Protein 8AHU (pdb70)

InterPro domains:
  IPR001544 Aminotransferase class IV [PF01063] (31-249)
  IPR036038 Aminotransferase-like, PLP-dependent enzymes [SSF56752] (5-275)
  IPR043131 Branched-chain-amino-acid aminotransferase-like, N-terminal [G3DSA:3.30.470.10] (2-115)
  IPR043132 Branched-chain-amino-acid aminotransferase-like, C-terminal [G3DSA:3.20.10.10] (121-278)
  IPR050571 Class-IV Pyridoxal-Phosphate-Dependent Aminotransferase [PTHR42743] (12-274)

Secondary structure (DSSP, 8-state):
-PPP-EEEETTEEEEGGG----TTBHHHHH--EEEEEEEEETTEETTHHHHHHHHHHHHHHTT---SS-HHHHHHHHHHHHHHTT-SSEEEEEEEE--B-TTSSS--SPPEEEEEEEPPTTTT---SBPEEEEEEE---SSTTS-BS--HHHHHTHHHHHHTT-SEEEEEETTTEE-B-SSSEEEEE-TT--EEE--SSS---HHHHHHHHHHHHTT--EEES--BGGGGGG-SEEEEEETTTEEEEEEEETTEE-TTSBPPHHHHHHHHHHHHHHHHHHHT-

Foldseek 3Di:
DFAQQWKAKPRRTDGPVPDDDDCLFLCNLPLAKFKFKFKFAQLGTFPLVVRLVLRCVLCVVSVADDPDDPVVVVVSLSVSCVVRVHRTKMKMWMWTLGNDPVSPHRDHTMIIIDIGGQPPQFLVQAQFAFAEEEDADADDPAQRRGSDLVVQVVCCVVCVVVPGRFYWYAHVVWWTEQTSAWFKWFQFPVREIEGAQDRHHPAPLVVQLVVLCVVVPHHYYHHTDTPCCLVGTQWMWTDHNRNSTGTHQYYPNSGRDVSTHDDSSVVSSVSSVVSRVVRVVVD

Structure (mmCIF, N/CA/C/O backbone):
data_8AHU
#
_entry.id   8AHU
#
_cell.length_a   86.902
_cell.length_b   71.940
_cell.length_c   53.089
_cell.angle_alpha   90.000
_cell.angle_beta   101.470
_cell.angle_gamma   90.000
#
_symmetry.space_group_name_H-M   'C 1 2 1'
#
loop_
_entity.id
_entity.type
_entity.pdbx_description
1 polymer 'Aminotransferase class IV'
2 non-polymer GLYCEROL
3 non-polymer '[5-hydroxy-6-methyl-4-({[(4E)-3-oxo-1,2-oxazolidin-4-ylidene]amino}methyl)pyridin-3-yl]methyl dihydrogen phosphate'
4 water water
#
loop_
_atom_site.group_PDB
_atom_site.id
_atom_site.type_symbol
_atom_site.label_atom_id
_atom_site.label_alt_id
_atom_site.label_comp_id
_atom_site.label_asym_id
_atom_site.label_entity_id
_atom_site.label_seq_id
_atom_site.pdbx_PDB_ins_code
_atom_site.Cartn_x
_atom_site.Cartn_y
_atom_site.Cartn_z
_atom_site.occupancy
_atom_site.B_iso_or_equiv
_atom_site.auth_seq_id
_atom_site.auth_comp_id
_atom_site.auth_asym_id
_atom_site.auth_atom_id
_atom_site.pdbx_PDB_model_num
ATOM 1 N N . GLY A 1 1 ? 12.615 -21.850 12.986 1.00 48.54 -1 GLY A N 1
ATOM 2 C CA . GLY A 1 1 ? 13.795 -21.171 13.564 1.00 42.56 -1 GLY A CA 1
ATOM 3 C C . GLY A 1 1 ? 14.732 -22.192 14.203 1.00 38.60 -1 GLY A C 1
ATOM 4 O O . GLY A 1 1 ? 14.532 -22.535 15.369 1.00 43.06 -1 GLY A O 1
ATOM 5 N N . HIS A 1 2 ? 15.747 -22.634 13.462 1.00 32.99 0 HIS A N 1
ATOM 6 C CA . HIS A 1 2 ? 16.722 -23.623 13.934 1.00 32.07 0 HIS A CA 1
ATOM 7 C C . HIS A 1 2 ? 17.608 -22.972 14.997 1.00 31.31 0 HIS A C 1
ATOM 8 O O . HIS A 1 2 ? 17.990 -21.793 14.819 1.00 29.44 0 HIS A O 1
ATOM 15 N N . MET A 1 3 ? 17.932 -23.732 16.028 1.00 26.06 1 MET A N 1
ATOM 16 C CA . MET A 1 3 ? 18.778 -23.222 17.112 1.00 25.57 1 MET A CA 1
ATOM 17 C C . MET A 1 3 ? 20.181 -23.045 16.527 1.00 22.26 1 MET A C 1
ATOM 18 O O . MET A 1 3 ? 20.702 -23.942 15.815 1.00 23.66 1 MET A O 1
ATOM 23 N N . ILE A 1 4 ? 20.816 -21.943 16.891 1.00 20.15 2 ILE A N 1
ATOM 24 C CA . ILE A 1 4 ? 22.218 -21.738 16.474 1.00 20.67 2 ILE A CA 1
ATOM 25 C C . ILE A 1 4 ? 23.131 -22.782 17.144 1.00 20.54 2 ILE A C 1
ATOM 26 O O . ILE A 1 4 ? 23.164 -22.850 18.373 1.00 23.63 2 ILE A O 1
ATOM 31 N N . LYS A 1 5 ? 23.856 -23.528 16.353 1.00 20.42 3 LYS A N 1
ATOM 32 C CA . LYS A 1 5 ? 24.684 -24.659 16.801 1.00 21.71 3 LYS A CA 1
ATOM 33 C C . LYS A 1 5 ? 26.143 -24.318 16.682 1.00 18.71 3 LYS A C 1
ATOM 34 O O . LYS A 1 5 ? 26.911 -24.870 17.483 1.00 17.70 3 LYS A O 1
ATOM 40 N N . TYR A 1 6 ? 26.507 -23.428 15.757 1.00 16.88 4 TYR A N 1
ATOM 41 C CA . TYR A 1 6 ? 27.921 -23.252 15.421 1.00 16.59 4 TYR A CA 1
ATOM 42 C C . TYR A 1 6 ? 28.268 -21.767 15.402 1.00 14.99 4 TYR A C 1
ATOM 43 O O . TYR A 1 6 ? 27.498 -20.925 14.897 1.00 15.08 4 TYR A O 1
ATOM 52 N N . TYR A 1 7 ? 29.493 -21.471 15.828 1.00 15.70 5 TYR A N 1
ATOM 53 C CA . TYR A 1 7 ? 30.251 -20.236 15.509 1.00 15.07 5 TYR A CA 1
ATOM 54 C C . TYR A 1 7 ? 31.430 -20.567 14.618 1.00 16.61 5 TYR A C 1
ATOM 55 O O . TYR A 1 7 ? 31.714 -21.725 14.343 1.00 17.10 5 TYR A O 1
ATOM 64 N N . ASN A 1 8 ? 32.179 -19.554 14.187 1.00 16.94 6 ASN A N 1
ATOM 65 C CA . ASN A 1 8 ? 33.436 -19.798 13.455 1.00 17.24 6 ASN A CA 1
ATOM 66 C C . ASN A 1 8 ? 34.542 -19.075 14.198 1.00 16.78 6 ASN A C 1
ATOM 67 O O . ASN A 1 8 ? 34.414 -17.871 14.415 1.00 19.24 6 ASN A O 1
ATOM 72 N N . ILE A 1 9 ? 35.592 -19.757 14.578 1.00 16.58 7 ILE A N 1
ATOM 73 C CA . ILE A 1 9 ? 36.779 -19.133 15.201 1.00 17.80 7 ILE A CA 1
ATOM 74 C C . ILE A 1 9 ? 37.950 -19.412 14.286 1.00 17.75 7 ILE A C 1
ATOM 75 O O . ILE A 1 9 ? 38.254 -20.611 14.070 1.00 18.30 7 ILE A O 1
ATOM 80 N N . ASN A 1 10 ? 38.581 -18.361 13.788 1.00 17.16 8 ASN A N 1
ATOM 81 C CA . ASN A 1 10 ? 39.802 -18.435 12.949 1.00 18.54 8 ASN A CA 1
ATOM 82 C C . ASN A 1 10 ? 39.605 -19.390 11.771 1.00 19.66 8 ASN A C 1
ATOM 83 O O . ASN A 1 10 ? 40.538 -20.159 11.466 1.00 22.87 8 ASN A O 1
ATOM 88 N N . GLY A 1 11 ? 38.411 -19.389 11.208 1.00 20.68 9 GLY A N 1
ATOM 89 C CA . GLY A 1 11 ? 38.097 -20.120 9.962 1.00 23.31 9 GLY A CA 1
ATOM 90 C C . GLY A 1 11 ? 37.616 -21.537 10.217 1.00 23.78 9 GLY A C 1
ATOM 91 O O . GLY A 1 11 ? 37.279 -22.201 9.241 1.00 26.78 9 GLY A O 1
ATOM 92 N N . GLN A 1 12 ? 37.492 -21.967 11.454 1.00 22.17 10 GLN A N 1
ATOM 93 C CA . GLN A 1 12 ? 37.026 -23.304 11.870 1.00 23.55 10 GLN A CA 1
ATOM 94 C C . GLN A 1 12 ? 35.606 -23.159 12.379 1.00 23.15 10 GLN A C 1
ATOM 95 O O . GLN A 1 12 ? 35.356 -22.363 13.312 1.00 20.54 10 GLN A O 1
ATOM 98 N N . GLN A 1 13 ? 34.697 -23.985 11.876 1.00 23.32 11 GLN A N 1
ATOM 99 C CA . GLN A 1 13 ? 33.364 -24.083 12.506 1.00 23.33 11 GLN A CA 1
ATOM 100 C C . GLN A 1 13 ? 33.527 -24.785 13.863 1.00 23.88 11 GLN A C 1
ATOM 101 O O . GLN A 1 13 ? 34.173 -25.854 13.913 1.00 25.00 11 GLN A O 1
ATOM 107 N N . VAL A 1 14 ? 32.912 -24.270 14.935 1.00 20.49 12 VAL A N 1
ATOM 108 C CA . VAL A 1 14 ? 33.030 -24.846 16.287 1.00 21.42 12 VAL A CA 1
ATOM 109 C C . VAL A 1 14 ? 31.634 -24.853 16.878 1.00 19.97 12 VAL A C 1
ATOM 110 O O . VAL A 1 14 ? 30.924 -23.849 16.784 1.00 20.02 12 VAL A O 1
ATOM 114 N N . PRO A 1 15 ? 31.215 -25.893 17.615 1.00 19.32 13 PRO A N 1
ATOM 115 C CA . PRO A 1 15 ? 29.973 -25.816 18.368 1.00 19.06 13 PRO A CA 1
ATOM 116 C C . PRO A 1 15 ? 30.035 -24.593 19.299 1.00 18.63 13 PRO A C 1
ATOM 117 O O . PRO A 1 15 ? 31.081 -24.340 19.903 1.00 17.97 13 PRO A O 1
ATOM 121 N N . VAL A 1 16 ? 28.889 -23.995 19.559 1.00 17.77 14 VAL A N 1
ATOM 122 C CA A VAL A 1 16 ? 28.693 -22.798 20.440 0.50 19.19 14 VAL A CA 1
ATOM 123 C CA B VAL A 1 16 ? 28.790 -22.775 20.404 0.50 17.86 14 VAL A CA 1
ATOM 124 C C . VAL A 1 16 ? 29.309 -23.075 21.817 1.00 19.44 14 VAL A C 1
ATOM 125 O O . VAL A 1 16 ? 30.068 -22.200 22.301 1.00 19.60 14 VAL A O 1
ATOM 132 N N . GLU A 1 17 ? 29.048 -24.257 22.353 1.00 21.59 15 GLU A N 1
ATOM 133 C CA . GLU A 1 17 ? 29.506 -24.629 23.734 1.00 24.55 15 GLU A CA 1
ATOM 134 C C . GLU A 1 17 ? 31.038 -24.769 23.777 1.00 23.81 15 GLU A C 1
ATOM 135 O O . GLU A 1 17 ? 31.596 -24.705 24.865 1.00 26.68 15 GLU A O 1
ATOM 141 N N . ASN A 1 18 ? 31.738 -24.889 22.665 1.00 20.77 16 ASN A N 1
ATOM 142 C CA . ASN A 1 18 ? 33.213 -25.021 22.627 1.00 21.91 16 ASN A CA 1
ATOM 143 C C . ASN A 1 18 ? 33.901 -23.748 22.092 1.00 19.82 16 ASN A C 1
ATOM 144 O O . ASN A 1 18 ? 35.154 -23.785 21.859 1.00 19.74 16 ASN A O 1
ATOM 149 N N . ALA A 1 19 ? 33.159 -22.660 21.898 1.00 16.77 17 ALA A N 1
ATOM 150 C CA . ALA A 1 19 ? 33.699 -21.414 21.275 1.00 16.56 17 ALA A CA 1
ATOM 151 C C . ALA A 1 19 ? 34.368 -20.560 22.358 1.00 16.16 17 ALA A C 1
ATOM 152 O O . ALA A 1 19 ? 33.660 -19.888 23.078 1.00 16.45 17 ALA A O 1
ATOM 154 N N . THR A 1 20 ? 35.667 -20.714 22.509 1.00 15.75 18 THR A N 1
ATOM 155 C CA . THR A 1 20 ? 36.420 -20.059 23.589 1.00 15.24 18 THR A CA 1
ATOM 156 C C . THR A 1 20 ? 37.655 -19.357 23.047 1.00 15.21 18 THR A C 1
ATOM 157 O O . THR A 1 20 ? 38.116 -19.714 21.936 1.00 15.87 18 THR A O 1
ATOM 161 N N . LEU A 1 21 ? 38.242 -18.462 23.842 1.00 14.67 19 LEU A N 1
ATOM 162 C CA . LEU A 1 21 ? 39.588 -17.919 23.593 1.00 14.66 19 LEU A CA 1
ATOM 163 C C . LEU A 1 21 ? 40.419 -18.191 24.851 1.00 13.85 19 LEU A C 1
ATOM 164 O O . LEU A 1 21 ? 39.936 -18.051 25.994 1.00 14.90 19 LEU A O 1
ATOM 169 N N . HIS A 1 22 ? 41.691 -18.441 24.641 1.00 14.63 20 HIS A N 1
ATOM 170 C CA . HIS A 1 22 ? 42.673 -18.509 25.743 1.00 14.39 20 HIS A CA 1
ATOM 171 C C . HIS A 1 22 ? 42.771 -17.128 26.377 1.00 14.48 20 HIS A C 1
ATOM 172 O O . HIS A 1 22 ? 42.622 -16.077 25.700 1.00 14.01 20 HIS A O 1
ATOM 179 N N . VAL A 1 23 ? 43.010 -17.116 27.696 1.00 14.06 21 VAL A N 1
ATOM 180 C CA . VAL A 1 23 ? 42.951 -15.878 28.490 1.00 15.44 21 VAL A CA 1
ATOM 181 C C . VAL A 1 23 ? 44.100 -14.912 28.168 1.00 15.15 21 VAL A C 1
ATOM 182 O O . VAL A 1 23 ? 43.930 -13.740 28.633 1.00 17.76 21 VAL A O 1
ATOM 186 N N . SER A 1 24 ? 45.098 -15.273 27.365 1.00 14.67 22 SER A N 1
ATOM 187 C CA . SER A 1 24 ? 46.161 -14.380 26.862 1.00 14.52 22 SER A CA 1
ATOM 188 C C . SER A 1 24 ? 45.676 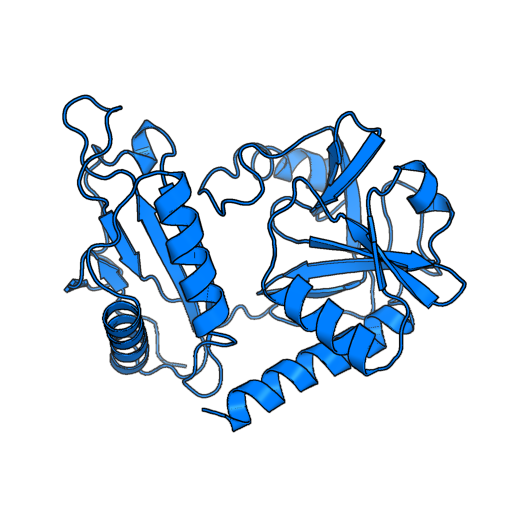-13.470 25.735 1.00 14.58 22 SER A C 1
ATOM 189 O O . SER A 1 24 ? 46.395 -12.585 25.333 1.00 14.43 22 SER A O 1
ATOM 192 N N . ASP A 1 25 ? 44.431 -13.625 25.243 1.00 13.35 23 ASP A N 1
ATOM 193 C CA . ASP A 1 25 ? 43.959 -12.759 24.159 1.00 13.12 23 ASP A CA 1
ATOM 194 C C . ASP A 1 25 ? 43.909 -11.310 24.606 1.00 13.28 23 ASP A C 1
ATOM 195 O O . ASP A 1 25 ? 43.450 -11.012 25.740 1.00 12.61 23 ASP A O 1
ATOM 200 N N . LEU A 1 26 ? 44.326 -10.401 23.732 1.00 12.74 24 LEU A N 1
ATOM 201 C CA . LEU A 1 26 ? 44.397 -8.983 24.086 1.00 13.79 24 LEU A CA 1
ATOM 202 C C . LEU A 1 26 ? 43.026 -8.299 24.256 1.00 13.36 24 LEU A C 1
ATOM 203 O O . LEU A 1 26 ? 42.996 -7.191 24.754 1.00 13.29 24 LEU A O 1
ATOM 208 N N . SER A 1 27 ? 41.940 -8.858 23.747 1.00 13.28 25 SER A N 1
ATOM 209 C CA . SER A 1 27 ? 40.602 -8.349 24.051 1.00 14.41 25 SER A CA 1
ATOM 210 C C . SER A 1 27 ? 40.326 -8.480 25.561 1.00 14.70 25 SER A C 1
ATOM 211 O O . SER A 1 27 ? 39.893 -7.517 26.196 1.00 16.97 25 SER A O 1
ATOM 214 N N . ILE A 1 28 ? 40.703 -9.618 26.123 1.00 13.86 26 ILE A N 1
ATOM 215 C CA . ILE A 1 28 ? 40.457 -9.867 27.562 1.00 14.28 26 ILE A CA 1
ATOM 216 C C . ILE A 1 28 ? 41.369 -8.997 28.415 1.00 14.23 26 ILE A C 1
ATOM 217 O O . ILE A 1 28 ? 40.938 -8.488 29.457 1.00 15.47 26 ILE A O 1
ATOM 222 N N . LEU A 1 29 ? 42.628 -8.945 28.073 1.00 13.90 27 LEU A N 1
ATOM 223 C CA . LEU A 1 29 ? 43.633 -8.285 28.929 1.00 14.49 27 LEU A CA 1
ATOM 224 C C . LEU A 1 29 ? 43.661 -6.778 28.726 1.00 14.36 27 LEU A C 1
ATOM 225 O O . LEU A 1 29 ? 44.086 -6.074 29.678 1.00 14.57 27 LEU A O 1
ATOM 230 N N . ARG A 1 30 ? 43.392 -6.299 27.510 1.00 13.84 28 ARG A N 1
ATOM 231 C CA . ARG A 1 30 ? 43.678 -4.888 27.135 1.00 13.64 28 ARG A CA 1
ATOM 232 C C . ARG A 1 30 ? 42.553 -4.225 26.383 1.00 13.90 28 ARG A C 1
ATOM 233 O O . ARG A 1 30 ? 42.751 -3.105 25.864 1.00 14.76 28 ARG A O 1
ATOM 241 N N . GLY A 1 31 ? 41.421 -4.927 26.190 1.00 13.41 29 GLY A N 1
ATOM 242 C CA . GLY A 1 31 ? 40.318 -4.334 25.442 1.00 13.79 29 GLY A CA 1
ATOM 243 C C . GLY A 1 31 ? 40.708 -3.985 24.009 1.00 13.71 29 GLY A C 1
ATOM 244 O O . GLY A 1 31 ? 40.124 -3.001 23.507 1.00 13.89 29 GLY A O 1
ATOM 245 N N . TYR A 1 32 ? 41.597 -4.701 23.346 1.00 13.88 30 TYR A N 1
ATOM 246 C CA . TYR A 1 32 ? 42.103 -4.341 22.012 1.00 13.24 30 TYR A CA 1
ATOM 247 C C . TYR A 1 32 ? 41.411 -5.210 20.959 1.00 13.38 30 TYR A C 1
ATOM 248 O O . TYR A 1 32 ? 41.596 -6.443 20.922 1.00 15.35 30 TYR A O 1
ATOM 257 N N . GLY A 1 33 ? 40.613 -4.540 20.153 1.00 14.60 31 GLY A N 1
ATOM 258 C CA . GLY A 1 33 ? 39.884 -5.208 19.099 1.00 13.97 31 GLY A CA 1
ATOM 259 C C . GLY A 1 33 ? 38.861 -4.324 18.480 1.00 13.78 31 GLY A C 1
ATOM 260 O O . GLY A 1 33 ? 38.511 -3.263 18.970 1.00 14.02 31 GLY A O 1
ATOM 261 N N . ILE A 1 34 ? 38.363 -4.816 17.353 1.00 14.23 32 ILE A N 1
ATOM 262 C CA . ILE A 1 34 ? 37.217 -4.169 16.663 1.00 15.24 32 ILE A CA 1
ATOM 263 C C . ILE A 1 34 ? 36.153 -5.239 16.453 1.00 14.73 32 ILE A C 1
ATOM 264 O O . ILE A 1 34 ? 36.394 -6.426 16.606 1.00 14.52 32 ILE A O 1
ATOM 269 N N . PHE A 1 35 ? 34.978 -4.777 16.050 1.00 14.27 33 PHE A N 1
ATOM 270 C CA . PHE A 1 35 ? 33.900 -5.717 15.730 1.00 14.27 33 PHE A CA 1
ATOM 271 C C . PHE A 1 35 ? 33.012 -5.092 14.675 1.00 13.55 33 PHE A C 1
ATOM 272 O O . PHE A 1 35 ? 33.092 -3.910 14.402 1.00 13.63 33 PHE A O 1
ATOM 280 N N . ASP A 1 36 ? 32.081 -5.920 14.196 1.00 13.55 34 ASP A N 1
ATOM 281 C CA . ASP A 1 36 ? 30.921 -5.426 13.436 1.00 14.39 34 ASP A CA 1
ATOM 282 C C . ASP A 1 36 ? 29.731 -6.308 13.739 1.00 15.33 34 ASP A C 1
ATOM 283 O O . ASP A 1 36 ? 29.891 -7.364 14.289 1.00 15.18 34 ASP A O 1
ATOM 288 N N . TYR A 1 37 ? 28.533 -5.821 13.462 1.00 14.17 35 TYR A N 1
ATOM 289 C CA . TYR A 1 37 ? 27.315 -6.583 13.731 1.00 15.06 35 TYR A CA 1
ATOM 290 C C . TYR A 1 37 ? 26.324 -6.185 12.636 1.00 14.78 35 TYR A C 1
ATOM 291 O O . TYR A 1 37 ? 26.115 -4.943 12.360 1.00 14.61 35 TYR A O 1
ATOM 300 N N . PHE A 1 38 ? 25.640 -7.171 12.084 1.00 13.39 36 PHE A N 1
ATOM 301 C CA . PHE A 1 38 ? 24.619 -6.891 11.022 1.00 13.85 36 PHE A CA 1
ATOM 302 C C . PHE A 1 38 ? 23.606 -8.006 11.084 1.00 14.53 36 PHE A C 1
ATOM 303 O O . PHE A 1 38 ? 23.810 -9.084 11.697 1.00 14.76 36 PHE A O 1
ATOM 311 N N . LEU A 1 39 ? 22.417 -7.705 10.557 1.00 15.30 37 LEU A N 1
ATOM 312 C CA . LEU A 1 39 ? 21.335 -8.695 10.437 1.00 16.08 37 LEU A CA 1
ATOM 313 C C . LEU A 1 39 ? 21.378 -9.431 9.102 1.00 16.80 37 LEU A C 1
ATOM 314 O O . LEU A 1 39 ? 22.002 -8.977 8.122 1.00 18.09 37 LEU A O 1
ATOM 319 N N . ALA A 1 40 ? 20.760 -10.599 9.091 1.00 17.04 38 ALA A N 1
ATOM 320 C CA . ALA A 1 40 ? 20.440 -11.348 7.850 1.00 17.45 38 ALA A CA 1
ATOM 321 C C . ALA A 1 40 ? 18.933 -11.583 7.805 1.00 18.11 38 ALA A C 1
ATOM 322 O O . ALA A 1 40 ? 18.359 -11.888 8.822 1.00 17.65 38 ALA A O 1
ATOM 324 N N . ARG A 1 41 ? 18.335 -11.300 6.654 1.00 18.48 39 ARG A N 1
ATOM 325 C CA . ARG A 1 41 ? 16.914 -11.608 6.376 1.00 20.72 39 ARG A CA 1
ATOM 326 C C . ARG A 1 41 ? 16.855 -12.347 5.058 1.00 20.31 39 ARG A C 1
ATOM 327 O O . ARG A 1 41 ? 17.668 -12.092 4.178 1.00 18.70 39 ARG A O 1
ATOM 335 N N . GLU A 1 42 ? 15.921 -13.319 4.968 1.00 23.56 40 GLU A N 1
ATOM 336 C CA . GLU A 1 42 ? 15.737 -14.130 3.726 1.00 24.47 40 GLU A CA 1
ATOM 337 C C . GLU A 1 42 ? 17.056 -14.811 3.311 1.00 24.85 40 GLU A C 1
ATOM 338 O O . GLU A 1 42 ? 17.291 -14.935 2.118 1.00 26.48 40 GLU A O 1
ATOM 344 N N . GLY A 1 43 ? 17.956 -15.142 4.258 1.00 23.40 41 GLY A N 1
ATOM 345 C CA . GLY A 1 43 ? 19.225 -15.827 3.951 1.00 24.76 41 GLY A CA 1
ATOM 346 C C . GLY A 1 43 ? 20.333 -14.881 3.560 1.00 24.14 41 GLY A C 1
ATOM 347 O O . GLY A 1 43 ? 21.426 -15.368 3.121 1.00 25.02 41 GLY A O 1
ATOM 348 N N . HIS A 1 44 ? 20.154 -13.563 3.704 1.00 21.14 42 HIS A N 1
ATOM 349 C CA . HIS A 1 44 ? 21.134 -12.589 3.143 1.00 21.17 42 HIS A CA 1
ATOM 350 C C . HIS A 1 44 ? 21.537 -11.555 4.185 1.00 19.32 42 HIS A C 1
ATOM 351 O O . HIS A 1 44 ? 20.673 -10.860 4.713 1.00 19.25 42 HIS A O 1
ATOM 358 N N . PRO A 1 45 ? 22.818 -11.516 4.625 1.00 19.60 43 PRO A N 1
ATOM 359 C CA . PRO A 1 45 ? 23.252 -10.361 5.419 1.00 18.73 43 PRO A CA 1
ATOM 360 C C . PRO A 1 45 ? 22.949 -9.013 4.752 1.00 18.18 43 PRO A C 1
ATOM 361 O O . PRO A 1 45 ? 23.230 -8.873 3.579 1.00 18.93 43 PRO A O 1
ATOM 365 N N . LEU A 1 46 ? 22.314 -8.105 5.488 1.00 16.50 44 LEU A N 1
ATOM 366 C CA . LEU A 1 46 ? 21.876 -6.825 4.908 1.00 16.18 44 LEU A CA 1
ATOM 367 C C . LEU A 1 46 ? 23.063 -5.940 4.594 1.00 16.63 44 LEU A C 1
ATOM 368 O O . LEU A 1 46 ? 24.003 -5.850 5.417 1.00 16.21 44 LEU A O 1
ATOM 373 N N . PHE A 1 47 ? 23.053 -5.188 3.496 1.00 17.37 45 PHE A N 1
ATOM 374 C CA . PHE A 1 47 ? 24.083 -4.162 3.154 1.00 16.90 45 PHE A CA 1
ATOM 375 C C . PHE A 1 47 ? 25.484 -4.705 3.362 1.00 15.97 45 PHE A C 1
ATOM 376 O O . PHE A 1 47 ? 26.387 -3.996 3.877 1.00 16.37 45 PHE A O 1
ATOM 384 N N . LEU A 1 48 ? 25.716 -5.958 3.025 1.00 17.53 46 LEU A N 1
ATOM 385 C CA . LEU A 1 48 ? 26.903 -6.684 3.529 1.00 17.55 46 LEU A CA 1
ATOM 386 C C . LEU A 1 48 ? 28.174 -5.987 3.102 1.00 17.87 46 LEU A C 1
ATOM 387 O O . LEU A 1 48 ? 29.106 -5.814 3.927 1.00 16.90 46 LEU A O 1
ATOM 392 N N . ASP A 1 49 ? 28.313 -5.608 1.851 1.00 18.22 47 ASP A N 1
ATOM 393 C CA . ASP A 1 49 ? 29.563 -5.018 1.380 1.00 19.67 47 ASP A CA 1
ATOM 394 C C . ASP A 1 49 ? 29.910 -3.769 2.229 1.00 18.79 47 ASP A C 1
ATOM 395 O O . ASP A 1 49 ? 31.104 -3.540 2.492 1.00 17.77 47 ASP A O 1
ATOM 400 N N . ASP A 1 50 ? 28.894 -3.002 2.634 1.00 18.01 48 ASP A N 1
ATOM 401 C CA . ASP A 1 50 ? 29.110 -1.768 3.444 1.00 19.49 48 ASP A CA 1
ATOM 402 C C . ASP A 1 50 ? 29.622 -2.194 4.845 1.00 17.58 48 ASP A C 1
ATOM 403 O O . ASP A 1 50 ? 30.576 -1.539 5.345 1.00 18.22 48 ASP A O 1
ATOM 408 N N . TYR A 1 51 ? 28.978 -3.156 5.516 1.00 15.62 49 TYR A N 1
ATOM 409 C CA . TYR A 1 51 ? 29.520 -3.644 6.802 1.00 14.97 49 TYR A CA 1
ATOM 410 C C . TYR A 1 51 ? 30.936 -4.137 6.606 1.00 16.60 49 TYR A C 1
ATOM 411 O O . TYR A 1 51 ? 31.781 -3.882 7.487 1.00 15.63 49 TYR A O 1
ATOM 420 N N . LEU A 1 52 ? 31.238 -4.941 5.586 1.00 15.96 50 LEU A N 1
ATOM 421 C CA . LEU A 1 52 ? 32.567 -5.565 5.490 1.00 16.65 50 LEU A CA 1
ATOM 422 C C . LEU A 1 52 ? 33.583 -4.488 5.158 1.00 17.87 50 LEU A C 1
ATOM 423 O O . LEU A 1 52 ? 34.679 -4.529 5.720 1.00 18.22 50 LEU A O 1
ATOM 428 N N . ASN A 1 53 ? 33.213 -3.456 4.389 1.00 17.14 51 ASN A N 1
ATOM 429 C CA . ASN A 1 53 ? 34.197 -2.397 4.111 1.00 18.50 51 ASN A CA 1
ATOM 430 C C . ASN A 1 53 ? 34.543 -1.671 5.421 1.00 17.55 51 ASN A C 1
ATOM 431 O O . ASN A 1 53 ? 35.733 -1.394 5.626 1.00 19.77 51 ASN A O 1
ATOM 436 N N . ARG A 1 54 ? 33.552 -1.483 6.274 1.00 18.12 52 ARG A N 1
ATOM 437 C CA . ARG A 1 54 ? 33.746 -0.839 7.568 1.00 18.49 52 ARG A CA 1
ATOM 438 C C . ARG A 1 54 ? 34.639 -1.704 8.441 1.00 17.09 52 ARG A C 1
ATOM 439 O O . ARG A 1 54 ? 35.544 -1.171 9.068 1.00 17.59 52 ARG A O 1
ATOM 447 N N . PHE A 1 55 ? 34.410 -2.999 8.465 1.00 15.32 53 PHE A N 1
ATOM 448 C CA . PHE A 1 55 ? 35.198 -3.933 9.275 1.00 15.44 53 PHE A CA 1
ATOM 449 C C . PHE A 1 55 ? 36.664 -3.882 8.868 1.00 16.10 53 PHE A C 1
ATOM 450 O O . PHE A 1 55 ? 37.564 -3.720 9.690 1.00 15.99 53 PHE A O 1
ATOM 458 N N . TYR A 1 56 ? 36.938 -3.886 7.575 1.00 16.42 54 TYR A N 1
ATOM 459 C CA . TYR A 1 56 ? 38.332 -3.819 7.082 1.00 16.87 54 TYR A CA 1
ATOM 460 C C . TYR A 1 56 ? 38.955 -2.438 7.406 1.00 16.91 54 TYR A C 1
ATOM 461 O O . TYR A 1 56 ? 40.117 -2.407 7.820 1.00 17.40 54 TYR A O 1
ATOM 470 N N . ARG A 1 57 ? 38.218 -1.369 7.256 1.00 18.14 55 ARG A N 1
ATOM 471 C CA . ARG A 1 57 ? 38.708 -0.000 7.620 1.00 19.75 55 ARG A CA 1
ATOM 472 C C . ARG A 1 57 ? 39.009 0.073 9.142 1.00 18.98 55 ARG A C 1
ATOM 473 O O . ARG A 1 57 ? 40.093 0.604 9.511 1.00 19.59 55 ARG A O 1
ATOM 481 N N . SER A 1 58 ? 38.148 -0.497 9.958 1.00 16.80 56 SER A N 1
ATOM 482 C CA . SER A 1 58 ? 38.342 -0.522 11.432 1.00 16.96 56 SER A CA 1
ATOM 483 C C . SER A 1 58 ? 39.639 -1.276 11.731 1.00 17.09 56 SER A C 1
ATOM 484 O O . SER A 1 58 ? 40.471 -0.820 12.526 1.00 16.67 56 SER A O 1
ATOM 487 N N . ALA A 1 59 ? 39.827 -2.460 11.141 1.00 16.97 57 ALA A N 1
ATOM 488 C CA . ALA A 1 59 ? 40.981 -3.300 11.407 1.00 17.05 57 ALA A CA 1
ATOM 489 C C . ALA A 1 59 ? 42.259 -2.561 11.023 1.00 18.62 57 ALA A C 1
ATOM 490 O O . ALA A 1 59 ? 43.209 -2.591 11.778 1.00 17.24 57 ALA A O 1
ATOM 492 N N . ALA A 1 60 ? 42.269 -1.812 9.905 1.00 18.46 58 ALA A N 1
ATOM 493 C CA . ALA A 1 60 ? 43.464 -1.079 9.450 1.00 19.19 58 ALA A CA 1
ATOM 494 C C . ALA A 1 60 ? 43.823 0.036 10.440 1.00 18.78 58 ALA A C 1
ATOM 495 O O . ALA A 1 60 ? 45.021 0.211 10.714 1.00 20.73 58 ALA A O 1
ATOM 497 N N . GLU A 1 61 ? 42.827 0.633 11.077 1.00 18.76 59 GLU A N 1
ATOM 498 C CA . GLU A 1 61 ? 43.084 1.717 12.093 1.00 19.44 59 GLU A CA 1
ATOM 499 C C . GLU A 1 61 ? 43.689 1.148 13.372 1.00 18.93 59 GLU A C 1
ATOM 500 O O . GLU A 1 61 ? 44.452 1.900 14.028 1.00 19.22 59 GLU A O 1
ATOM 506 N N . LEU A 1 62 ? 43.520 -0.137 13.667 1.00 16.66 60 LEU A N 1
ATOM 507 C CA . LEU A 1 62 ? 44.212 -0.803 14.806 1.00 17.45 60 LEU A CA 1
ATOM 508 C C . LEU A 1 62 ? 45.435 -1.612 14.365 1.00 18.64 60 LEU A C 1
ATOM 509 O O . LEU A 1 62 ? 46.034 -2.242 15.216 1.00 19.08 60 LEU A O 1
ATOM 514 N N . TYR A 1 63 ? 45.831 -1.539 13.094 1.00 19.21 61 TYR A N 1
ATOM 515 C CA . TYR A 1 63 ? 46.969 -2.266 12.489 1.00 20.65 61 TYR A CA 1
ATOM 516 C C . TYR A 1 63 ? 46.805 -3.772 12.692 1.00 19.97 61 TYR A C 1
ATOM 517 O O . TYR A 1 63 ? 47.787 -4.496 12.788 1.00 21.63 61 TYR A O 1
ATOM 526 N N . LEU A 1 64 ? 45.551 -4.251 12.617 1.00 19.00 62 LEU A N 1
ATOM 527 C CA . LEU A 1 64 ? 45.208 -5.687 12.710 1.00 19.10 62 LEU A CA 1
ATOM 528 C C . LEU A 1 64 ? 44.866 -6.223 11.309 1.00 20.07 62 LEU A C 1
ATOM 529 O O . LEU A 1 64 ? 43.946 -5.681 10.680 1.00 22.01 62 LEU A O 1
ATOM 534 N N . GLU A 1 65 ? 45.665 -7.143 10.830 1.00 20.30 63 GLU A N 1
ATOM 535 C CA . GLU A 1 65 ? 45.454 -7.762 9.504 1.00 23.84 63 GLU A CA 1
ATOM 536 C C . GLU A 1 65 ? 44.425 -8.887 9.637 1.00 21.52 63 GLU A C 1
ATOM 537 O O . GLU A 1 65 ? 44.691 -9.916 10.303 1.00 21.96 63 GLU A O 1
ATOM 543 N N . ILE A 1 66 ? 43.282 -8.705 8.967 1.00 23.29 64 ILE A N 1
ATOM 544 C CA . ILE A 1 66 ? 42.291 -9.809 8.816 1.00 24.61 64 ILE A CA 1
ATOM 545 C C . ILE A 1 66 ? 42.936 -10.889 7.959 1.00 25.39 64 ILE A C 1
ATOM 546 O O . ILE A 1 66 ? 43.569 -10.559 6.981 1.00 24.49 64 ILE A O 1
ATOM 551 N N . PRO A 1 67 ? 42.869 -12.168 8.382 1.00 30.04 65 PRO A N 1
ATOM 552 C CA . PRO A 1 67 ? 43.709 -13.206 7.769 1.00 33.81 65 PRO A CA 1
ATOM 553 C C . PRO A 1 67 ? 43.327 -13.601 6.327 1.00 40.28 65 PRO A C 1
ATOM 554 O O . PRO A 1 67 ? 44.025 -14.378 5.713 1.00 42.31 65 PRO A O 1
ATOM 558 N N . PHE A 1 68 ? 42.274 -13.018 5.751 1.00 40.44 66 PHE A N 1
ATOM 559 C CA . PHE A 1 68 ? 41.985 -13.191 4.301 1.00 39.00 66 PHE A CA 1
ATOM 560 C C . PHE A 1 68 ? 41.107 -12.056 3.833 1.00 37.93 66 PHE A C 1
ATOM 561 O O . PHE A 1 68 ? 40.576 -11.295 4.703 1.00 31.67 66 PHE A O 1
ATOM 569 N N . ASP A 1 69 ? 40.879 -12.057 2.523 1.00 33.02 67 ASP A N 1
ATOM 570 C CA . ASP A 1 69 ? 40.184 -10.985 1.811 1.00 28.87 67 ASP A CA 1
ATOM 571 C C . ASP A 1 69 ? 38.682 -11.050 2.061 1.00 22.83 67 ASP A C 1
ATOM 572 O O . ASP A 1 69 ? 38.178 -12.039 2.648 1.00 20.58 67 ASP A O 1
ATOM 577 N N . LYS A 1 70 ? 38.051 -9.953 1.676 1.00 22.00 68 LYS A N 1
ATOM 578 C CA . LYS A 1 70 ? 36.627 -9.710 1.882 1.00 22.36 68 LYS A CA 1
ATOM 579 C C . LYS A 1 70 ? 35.805 -10.872 1.290 1.00 22.91 68 LYS A C 1
ATOM 580 O O . LYS A 1 70 ? 34.845 -11.287 1.930 1.00 20.37 68 LYS A O 1
ATOM 586 N N . ALA A 1 71 ? 36.133 -11.332 0.094 1.00 23.43 69 ALA A N 1
ATOM 587 C CA . ALA A 1 71 ? 35.322 -12.408 -0.539 1.00 23.59 69 ALA A CA 1
ATOM 588 C C . ALA A 1 71 ? 35.378 -13.707 0.282 1.00 22.56 69 ALA A C 1
ATOM 589 O O . ALA A 1 71 ? 34.325 -14.404 0.401 1.00 23.36 69 ALA A O 1
ATOM 591 N N . GLU A 1 72 ? 36.527 -14.053 0.876 1.00 22.35 70 GLU A N 1
ATOM 592 C CA . GLU A 1 72 ? 36.691 -15.240 1.734 1.00 22.19 70 GLU A CA 1
ATOM 593 C C . GLU A 1 72 ? 35.918 -15.040 3.041 1.00 20.94 70 GLU A C 1
ATOM 594 O O . GLU A 1 72 ? 35.272 -15.946 3.470 1.00 20.49 70 GLU A O 1
ATOM 600 N N . LEU A 1 73 ? 35.956 -13.852 3.640 1.00 20.35 71 LEU A N 1
ATOM 601 C CA . LEU A 1 73 ? 35.123 -13.621 4.847 1.00 18.81 71 LEU A CA 1
ATOM 602 C C . LEU A 1 73 ? 33.653 -13.783 4.495 1.00 18.47 71 LEU A C 1
ATOM 603 O O . LEU A 1 73 ? 32.876 -14.328 5.296 1.00 17.25 71 LEU A O 1
ATOM 608 N N . ARG A 1 74 ? 33.216 -13.199 3.371 1.00 19.27 72 ARG A N 1
ATOM 609 C CA . ARG A 1 74 ? 31.783 -13.312 2.951 1.00 20.39 72 ARG A CA 1
ATOM 610 C C . ARG A 1 74 ? 31.401 -14.800 2.796 1.00 18.39 72 ARG A C 1
ATOM 611 O O . ARG A 1 74 ? 30.316 -15.175 3.306 1.00 18.10 72 ARG A O 1
ATOM 619 N N . ARG A 1 75 ? 32.284 -15.591 2.189 1.00 20.06 73 ARG A N 1
ATOM 620 C CA . ARG A 1 75 ? 32.080 -17.067 1.979 1.00 21.30 73 ARG A CA 1
ATOM 621 C C . ARG A 1 75 ? 31.932 -17.733 3.351 1.00 21.54 73 ARG A C 1
ATOM 622 O O . ARG A 1 75 ? 30.889 -18.450 3.595 1.00 20.33 73 ARG A O 1
ATOM 630 N N . GLN A 1 76 ? 32.790 -17.342 4.306 1.00 19.36 74 GLN A N 1
ATOM 631 C CA . GLN A 1 76 ? 32.649 -17.919 5.663 1.00 18.47 74 GLN A CA 1
ATOM 632 C C . GLN A 1 76 ? 31.359 -17.545 6.344 1.00 16.84 74 GLN A C 1
ATOM 633 O O . GLN A 1 76 ? 30.785 -18.383 7.038 1.00 16.76 74 GLN A O 1
ATOM 639 N N . ILE A 1 77 ? 30.909 -16.293 6.204 1.00 15.78 75 ILE A N 1
ATOM 640 C CA . ILE A 1 77 ? 29.617 -15.861 6.762 1.00 15.34 75 ILE A CA 1
ATOM 641 C C . ILE A 1 77 ? 28.500 -16.727 6.141 1.00 17.12 75 ILE A C 1
ATOM 642 O O . ILE A 1 77 ? 27.602 -17.169 6.874 1.00 17.69 75 ILE A O 1
ATOM 647 N N . TYR A 1 78 ? 28.485 -16.826 4.841 1.00 18.09 76 TYR A N 1
ATOM 648 C CA . TYR A 1 78 ? 27.378 -17.567 4.156 1.00 18.99 76 TYR A CA 1
ATOM 649 C C . TYR A 1 78 ? 27.400 -19.040 4.521 1.00 18.95 76 TYR A C 1
ATOM 650 O O . TYR A 1 78 ? 26.296 -19.601 4.812 1.00 18.78 76 TYR A O 1
ATOM 659 N N . ALA A 1 79 ? 28.586 -19.605 4.608 1.00 18.43 77 ALA A N 1
ATOM 660 C CA . ALA A 1 79 ? 28.768 -21.002 5.054 1.00 18.33 77 ALA A CA 1
ATOM 661 C C . ALA A 1 79 ? 28.204 -21.187 6.467 1.00 19.00 77 ALA A C 1
ATOM 662 O O . ALA A 1 79 ? 27.601 -22.249 6.752 1.00 18.83 77 ALA A O 1
ATOM 664 N N . LEU A 1 80 ? 28.387 -20.187 7.345 1.00 17.12 78 LEU A N 1
ATOM 665 C CA . LEU A 1 80 ? 27.858 -20.326 8.724 1.00 17.35 78 LEU A CA 1
ATOM 666 C C . LEU A 1 80 ? 26.338 -20.216 8.765 1.00 17.69 78 LEU A C 1
ATOM 667 O O . LEU A 1 80 ? 25.707 -20.942 9.544 1.00 17.81 78 LEU A O 1
ATOM 672 N N . LEU A 1 81 ? 25.718 -19.324 7.984 1.00 17.78 79 LEU A N 1
ATOM 673 C CA . LEU A 1 81 ? 24.220 -19.277 7.940 1.00 18.27 79 LEU A CA 1
ATOM 674 C C . LEU A 1 81 ? 23.668 -20.663 7.474 1.00 19.06 79 LEU A C 1
ATOM 675 O O . LEU A 1 81 ? 22.723 -21.129 8.108 1.00 20.89 79 LEU A O 1
ATOM 680 N N . GLN A 1 82 ? 24.307 -21.271 6.496 1.00 20.19 80 GLN A N 1
ATOM 681 C CA . GLN A 1 82 ? 23.874 -22.583 5.929 1.00 21.74 80 GLN A CA 1
ATOM 682 C C . GLN A 1 82 ? 24.100 -23.632 7.021 1.00 21.22 80 GLN A C 1
ATOM 683 O O . GLN A 1 82 ? 23.185 -24.444 7.222 1.00 21.62 80 GLN A O 1
ATOM 689 N N . ALA A 1 83 ? 25.267 -23.627 7.704 1.00 20.28 81 ALA A N 1
ATOM 690 C CA . ALA A 1 83 ? 25.587 -24.620 8.755 1.00 20.50 81 ALA A CA 1
ATOM 691 C C . ALA A 1 83 ? 24.538 -24.542 9.878 1.00 21.04 81 ALA A C 1
ATOM 692 O O . ALA A 1 83 ? 24.176 -25.613 10.393 1.00 24.44 81 ALA A O 1
ATOM 694 N N . ASN A 1 84 ? 24.100 -23.335 10.253 1.00 19.29 82 ASN A N 1
ATOM 695 C CA . ASN A 1 84 ? 23.084 -23.118 11.317 1.00 18.86 82 ASN A CA 1
ATOM 696 C C . ASN A 1 84 ? 21.655 -23.320 10.806 1.00 19.64 82 ASN A C 1
ATOM 697 O O . ASN A 1 84 ? 20.756 -23.267 11.631 1.00 20.91 82 ASN A O 1
ATOM 702 N N . GLU A 1 85 ? 21.461 -23.448 9.492 1.00 21.28 83 GLU A N 1
ATOM 703 C CA . GLU A 1 85 ? 20.130 -23.655 8.833 1.00 23.50 83 GLU A CA 1
ATOM 704 C C . GLU A 1 85 ? 19.161 -22.532 9.201 1.00 22.87 83 GLU A C 1
ATOM 705 O O . GLU A 1 85 ? 17.985 -22.776 9.627 1.00 24.20 83 GLU A O 1
ATOM 711 N N . VAL A 1 86 ? 19.667 -21.297 9.108 1.00 22.18 84 VAL A N 1
ATOM 712 C CA . VAL A 1 86 ? 18.887 -20.077 9.414 1.00 23.73 84 VAL A CA 1
ATOM 713 C C . VAL A 1 86 ? 18.922 -19.143 8.214 1.00 23.49 84 VAL A C 1
ATOM 714 O O . VAL A 1 86 ? 19.993 -19.024 7.559 1.00 27.00 84 VAL A O 1
ATOM 718 N N . ARG A 1 87 ? 17.797 -18.486 8.035 1.00 24.51 85 ARG A N 1
ATOM 719 C CA . ARG A 1 87 ? 17.594 -17.404 7.047 1.00 26.22 85 ARG A CA 1
ATOM 720 C C . ARG A 1 87 ? 17.507 -16.041 7.729 1.00 25.74 85 ARG A C 1
ATOM 721 O O . ARG A 1 87 ? 17.695 -15.050 7.010 1.00 26.67 85 ARG A O 1
ATOM 729 N N . GLU A 1 88 ? 17.181 -15.977 9.016 1.00 23.04 86 GLU A N 1
ATOM 730 C CA . GLU A 1 88 ? 16.894 -14.754 9.792 1.00 23.97 86 GLU A CA 1
ATOM 731 C C . GLU A 1 88 ? 17.913 -14.799 10.958 1.00 22.43 86 GLU A C 1
ATOM 732 O O . GLU A 1 88 ? 17.813 -15.775 11.764 1.00 22.54 86 GLU A O 1
ATOM 738 N N . ALA A 1 89 ? 18.840 -13.827 11.095 1.00 19.00 87 ALA A N 1
ATOM 739 C CA . ALA A 1 89 ? 19.889 -13.946 12.138 1.00 17.58 87 ALA A CA 1
ATOM 740 C C . ALA A 1 89 ? 20.456 -12.575 12.459 1.00 17.24 87 ALA A C 1
ATOM 741 O O . ALA A 1 89 ? 20.362 -11.646 11.636 1.00 17.72 87 ALA A O 1
ATOM 743 N N . GLY A 1 90 ? 21.083 -12.451 13.639 1.00 17.19 88 GLY A N 1
ATOM 744 C CA . GLY A 1 90 ? 22.102 -11.415 13.892 1.00 16.01 88 GLY A CA 1
ATOM 745 C C . GLY A 1 90 ? 23.489 -12.039 13.799 1.00 16.14 88 GLY A C 1
ATOM 746 O O . GLY A 1 90 ? 23.614 -13.241 14.080 1.00 16.73 88 GLY A O 1
ATOM 747 N N . ILE A 1 91 ? 24.435 -11.315 13.229 1.00 15.32 89 ILE A N 1
ATOM 748 C CA . ILE A 1 91 ? 25.800 -11.798 12.960 1.00 14.80 89 ILE A CA 1
ATOM 749 C C . ILE A 1 91 ? 26.785 -10.773 13.561 1.00 14.56 89 ILE A C 1
ATOM 750 O O . ILE A 1 91 ? 26.709 -9.597 13.246 1.00 14.25 89 ILE A O 1
ATOM 755 N N . ARG A 1 92 ? 27.727 -11.289 14.356 1.00 13.78 90 ARG A N 1
ATOM 756 C CA . ARG A 1 92 ? 28.809 -10.516 15.014 1.00 14.04 90 ARG A CA 1
ATOM 757 C C . ARG A 1 92 ? 30.142 -10.974 14.496 1.00 13.79 90 ARG A C 1
ATOM 758 O O . ARG A 1 92 ? 30.416 -12.164 14.508 1.00 15.07 90 ARG A O 1
ATOM 766 N N . LEU A 1 93 ? 30.938 -10.066 13.999 1.00 13.65 91 LEU A N 1
ATOM 767 C CA . LEU A 1 93 ? 32.359 -10.290 13.686 1.00 14.29 91 LEU A CA 1
ATOM 768 C C . LEU A 1 93 ? 33.145 -9.631 14.803 1.00 14.94 91 LEU A C 1
ATOM 769 O O . LEU A 1 93 ? 32.881 -8.493 15.125 1.00 14.92 91 LEU A O 1
ATOM 774 N N . VAL A 1 94 ? 34.141 -10.347 15.328 1.00 13.12 92 VAL A N 1
ATOM 775 C CA . VAL A 1 94 ? 35.104 -9.753 16.277 1.00 13.87 92 VAL A CA 1
ATOM 776 C C . VAL A 1 94 ? 36.504 -10.017 15.748 1.00 13.38 92 VAL A C 1
ATOM 777 O O . VAL A 1 94 ? 36.823 -11.149 15.404 1.00 13.22 92 VAL A O 1
ATOM 781 N N . LEU A 1 95 ? 37.338 -9.000 15.833 1.00 13.08 93 LEU A N 1
ATOM 782 C CA . LEU A 1 95 ? 38.753 -9.133 15.509 1.00 13.35 93 LEU A CA 1
ATOM 783 C C . LEU A 1 95 ? 39.533 -8.593 16.716 1.00 13.52 93 LEU A C 1
ATOM 784 O O . LEU A 1 95 ? 39.558 -7.416 16.950 1.00 14.77 93 LEU A O 1
ATOM 789 N N . THR A 1 96 ? 40.209 -9.497 17.419 1.00 13.44 94 THR A N 1
ATOM 790 C CA . THR A 1 96 ? 40.963 -9.152 18.639 1.00 13.97 94 THR A CA 1
ATOM 791 C C . THR A 1 96 ? 42.421 -8.864 18.289 1.00 14.07 94 THR A C 1
ATOM 792 O O . THR A 1 96 ? 42.917 -9.341 17.240 1.00 15.23 94 THR A O 1
ATOM 796 N N . GLY A 1 97 ? 43.157 -8.308 19.252 1.00 13.67 95 GLY A N 1
ATOM 797 C CA . GLY A 1 97 ? 44.619 -8.203 19.091 1.00 14.17 95 GLY A CA 1
ATOM 798 C C . GLY A 1 97 ? 45.390 -9.500 19.223 1.00 15.23 95 GLY A C 1
ATOM 799 O O . GLY A 1 97 ? 46.627 -9.427 19.043 1.00 16.09 95 GLY A O 1
ATOM 800 N N . GLY A 1 98 ? 44.735 -10.594 19.541 1.00 15.01 96 GLY A N 1
ATOM 801 C CA . GLY A 1 98 ? 45.349 -11.921 19.524 1.00 15.41 96 GLY A CA 1
ATOM 802 C C . GLY A 1 98 ? 46.101 -12.270 20.801 1.00 14.38 96 GLY A C 1
ATOM 803 O O . GLY A 1 98 ? 46.062 -11.583 21.811 1.00 13.55 96 GLY A O 1
ATOM 804 N N . TYR A 1 99 ? 46.719 -13.455 20.693 1.00 14.80 97 TYR A N 1
ATOM 805 C CA . TYR A 1 99 ? 47.460 -14.075 21.804 1.00 14.44 97 TYR A CA 1
ATOM 806 C C . TYR A 1 99 ? 48.840 -13.448 21.863 1.00 16.30 97 TYR A C 1
ATOM 807 O O . TYR A 1 99 ? 49.907 -14.010 21.455 1.00 18.56 97 TYR A O 1
ATOM 816 N N . SER A 1 100 ? 48.875 -12.336 22.574 1.00 18.33 98 SER A N 1
ATOM 817 C CA . SER A 1 100 ? 50.087 -11.485 22.702 1.00 18.07 98 SER A CA 1
ATOM 818 C C . SER A 1 100 ? 51.095 -12.154 23.640 1.00 18.18 98 SER A C 1
ATOM 819 O O . SER A 1 100 ? 50.733 -12.621 24.754 1.00 19.41 98 SER A O 1
ATOM 822 N N . PRO A 1 101 ? 52.403 -12.102 23.274 1.00 20.05 99 PRO A N 1
ATOM 823 C CA . PRO A 1 101 ? 53.458 -12.666 24.119 1.00 22.68 99 PRO A CA 1
ATOM 824 C C . PRO A 1 101 ? 53.597 -11.988 25.497 1.00 22.30 99 PRO A C 1
ATOM 825 O O . PRO A 1 101 ? 54.102 -12.607 26.372 1.00 21.83 99 PRO A O 1
ATOM 829 N N . ASP A 1 102 ? 53.315 -10.683 25.558 1.00 21.39 100 ASP A N 1
ATOM 830 C CA . ASP A 1 102 ? 53.682 -9.766 26.674 1.00 22.93 100 ASP A CA 1
ATOM 831 C C . ASP A 1 102 ? 52.431 -9.093 27.231 1.00 21.01 100 ASP A C 1
ATOM 832 O O . ASP A 1 102 ? 52.556 -8.119 28.008 1.00 20.88 100 ASP A O 1
ATOM 837 N N . GLY A 1 103 ? 51.232 -9.539 26.819 1.00 19.70 101 GLY A N 1
ATOM 838 C CA . GLY A 1 103 ? 49.975 -8.941 27.327 1.00 18.00 101 GLY A CA 1
ATOM 839 C C . GLY A 1 103 ? 49.769 -7.516 26.869 1.00 16.73 101 GLY A C 1
ATOM 840 O O . GLY A 1 103 ? 49.126 -6.770 27.582 1.00 17.33 101 GLY A O 1
ATOM 841 N N . TYR A 1 104 ? 50.382 -7.109 25.769 1.00 15.95 102 TYR A N 1
ATOM 842 C CA . TYR A 1 104 ? 50.238 -5.723 25.296 1.00 16.28 102 TYR A CA 1
ATOM 843 C C . TYR A 1 104 ? 50.425 -5.636 23.772 1.00 17.79 102 TYR A C 1
ATOM 844 O O . TYR A 1 104 ? 49.653 -4.944 23.154 1.00 17.67 102 TYR A O 1
ATOM 853 N N . THR A 1 105 ? 51.527 -6.149 23.245 1.00 18.43 103 THR A N 1
ATOM 854 C CA . THR A 1 105 ? 51.907 -6.047 21.819 1.00 18.73 103 THR A CA 1
ATOM 855 C C . THR A 1 105 ? 51.015 -6.957 20.972 1.00 20.45 103 THR A C 1
ATOM 856 O O . THR A 1 105 ? 51.029 -8.140 21.237 1.00 22.17 103 THR A O 1
ATOM 860 N N . PRO A 1 106 ? 50.205 -6.437 20.014 1.00 21.00 104 PRO A N 1
ATOM 861 C CA . PRO A 1 106 ? 49.359 -7.285 19.168 1.00 22.77 104 PRO A CA 1
ATOM 862 C C . PRO A 1 106 ? 50.178 -8.172 18.240 1.00 25.45 104 PRO A C 1
ATOM 863 O O . PRO A 1 106 ? 51.318 -7.877 17.816 1.00 24.95 104 PRO A O 1
ATOM 867 N N . VAL A 1 107 ? 49.506 -9.235 17.842 1.00 27.35 105 VAL A N 1
ATOM 868 C CA . VAL A 1 107 ? 50.050 -10.277 16.925 1.00 27.78 105 VAL A CA 1
ATOM 869 C C . VAL A 1 107 ? 48.942 -10.611 15.928 1.00 26.86 105 VAL A C 1
ATOM 870 O O . VAL A 1 107 ? 47.980 -9.733 15.750 1.00 25.11 105 VAL A O 1
ATOM 874 N N . ASN A 1 108 ? 48.964 -11.819 15.380 1.00 23.65 106 ASN A N 1
ATOM 875 C CA . ASN A 1 108 ? 47.928 -12.227 14.439 1.00 23.93 106 ASN A CA 1
ATOM 876 C C . ASN A 1 108 ? 46.652 -12.106 15.260 1.00 19.56 106 ASN A C 1
ATOM 877 O O . ASN A 1 108 ? 46.590 -12.649 16.348 1.00 18.88 106 ASN A O 1
ATOM 882 N N . PRO A 1 109 ? 45.652 -11.399 14.749 1.00 20.78 107 PRO A N 1
ATOM 883 C CA . PRO A 1 109 ? 44.399 -11.337 15.467 1.00 18.38 107 PRO A CA 1
ATOM 884 C C . PRO A 1 109 ? 43.733 -12.695 15.620 1.00 18.33 107 PRO A C 1
ATOM 885 O O . PRO A 1 109 ? 43.974 -13.564 14.797 1.00 19.61 107 PRO A O 1
ATOM 889 N N . ASN A 1 110 ? 42.826 -12.802 16.574 1.00 14.80 108 ASN A N 1
ATOM 890 C CA . ASN A 1 110 ? 41.781 -13.826 16.611 1.00 14.28 108 ASN A CA 1
ATOM 891 C C . ASN A 1 110 ? 40.543 -13.256 15.955 1.00 14.46 108 ASN A C 1
ATOM 892 O O . ASN A 1 110 ? 40.075 -12.191 16.320 1.00 14.76 108 ASN A O 1
ATOM 897 N N . LEU A 1 111 ? 39.976 -14.02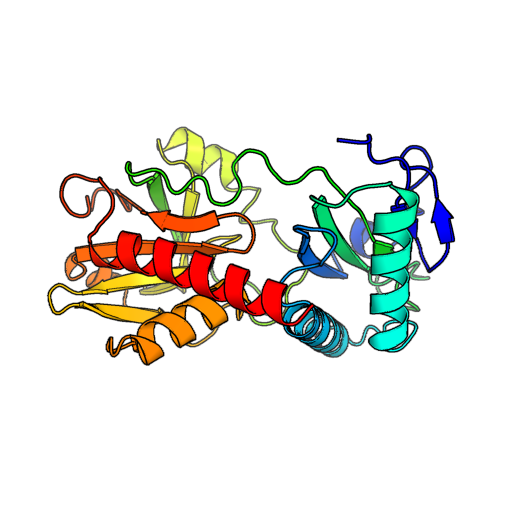1 15.022 1.00 14.07 109 LEU A N 1
ATOM 898 C CA . LEU A 1 111 ? 38.751 -13.640 14.278 1.00 15.29 109 LEU A CA 1
ATO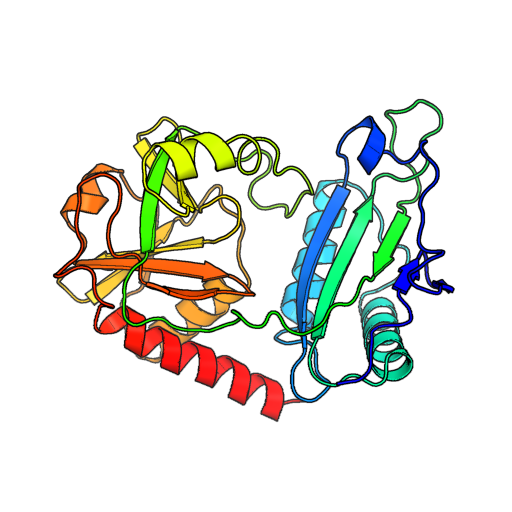M 899 C C . LEU A 1 111 ? 37.606 -14.516 14.712 1.00 15.06 109 LEU A C 1
ATOM 900 O O . LEU A 1 111 ? 37.699 -15.773 14.552 1.00 16.81 109 LEU A O 1
ATOM 905 N N . LEU A 1 112 ? 36.516 -13.958 15.186 1.00 14.46 110 LEU A N 1
ATOM 906 C CA . LEU A 1 112 ? 35.307 -14.673 15.623 1.00 15.14 110 LEU A CA 1
ATOM 907 C C . LEU A 1 112 ? 34.145 -14.279 14.733 1.00 14.95 110 LEU A C 1
ATOM 908 O O . LEU A 1 112 ? 34.003 -13.095 14.432 1.00 15.14 110 LEU A O 1
ATOM 913 N N . ILE A 1 113 ? 33.328 -15.275 14.341 1.00 14.56 111 ILE A N 1
ATOM 914 C CA . ILE A 1 113 ? 32.035 -15.050 13.678 1.00 16.71 111 ILE A CA 1
ATOM 915 C C . ILE A 1 113 ? 31.006 -15.712 14.537 1.00 16.68 111 ILE A C 1
ATOM 916 O O . ILE A 1 113 ? 31.063 -16.901 14.666 1.00 16.67 111 ILE A O 1
ATOM 921 N N . MET A 1 114 ? 30.165 -14.933 15.149 1.00 16.01 112 MET A N 1
ATOM 922 C CA A MET A 1 114 ? 29.110 -15.407 16.050 0.50 16.00 112 MET A CA 1
ATOM 923 C CA B MET A 1 114 ? 29.108 -15.418 16.040 0.50 16.18 112 MET A CA 1
ATOM 924 C C . MET A 1 114 ? 27.758 -15.169 15.357 1.00 15.77 112 MET A C 1
ATOM 925 O O . MET A 1 114 ? 27.613 -14.199 14.548 1.00 15.21 112 MET A O 1
ATOM 934 N N . MET A 1 115 ? 26.778 -15.977 15.736 1.00 16.41 113 MET A N 1
ATOM 935 C CA . MET A 1 115 ? 25.446 -15.888 15.121 1.00 16.36 113 MET A CA 1
ATOM 936 C C . MET A 1 115 ? 24.389 -16.037 16.180 1.00 15.35 113 MET A C 1
ATOM 937 O O . MET A 1 115 ? 24.586 -16.779 17.137 1.00 16.78 113 MET A O 1
ATOM 942 N N . TYR A 1 116 ? 23.300 -15.326 16.002 1.00 15.98 114 TYR A N 1
AT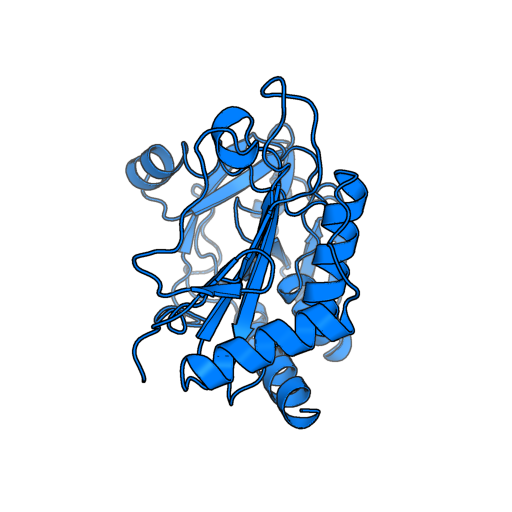OM 943 C CA . TYR A 1 116 ? 22.203 -15.197 16.958 1.00 16.25 114 TYR A CA 1
ATOM 944 C C . TYR A 1 116 ? 20.871 -15.288 16.228 1.00 18.07 114 TYR A C 1
ATOM 945 O O . TYR A 1 116 ? 20.865 -15.067 15.007 1.00 18.76 114 TYR A O 1
ATOM 954 N N . ASP A 1 117 ? 19.835 -15.574 16.987 1.00 18.33 115 ASP A N 1
ATOM 955 C CA . ASP A 1 117 ? 18.454 -15.297 16.492 1.00 19.96 115 ASP A CA 1
ATOM 956 C C . ASP A 1 117 ? 18.368 -13.814 16.080 1.00 20.15 115 ASP A C 1
ATOM 957 O O . ASP A 1 117 ? 19.046 -12.933 16.626 1.00 20.48 115 ASP A O 1
ATOM 962 N N . LEU A 1 118 ? 17.482 -13.541 15.136 1.00 21.96 116 LEU A N 1
ATOM 963 C CA . LEU A 1 118 ? 17.138 -12.137 14.842 1.00 23.59 116 LEU A CA 1
ATOM 964 C C . LEU A 1 118 ? 16.570 -11.555 16.122 1.00 24.59 116 LEU A C 1
ATOM 965 O O . LEU A 1 118 ? 15.674 -12.106 16.751 1.00 25.87 116 LEU A O 1
ATOM 970 N N . PRO A 1 119 ? 17.136 -10.447 16.625 1.00 24.81 117 PRO A N 1
ATOM 971 C CA . PRO A 1 119 ? 16.602 -9.831 17.828 1.00 26.84 117 PRO A CA 1
ATOM 972 C C . PRO A 1 119 ? 15.104 -9.565 17.694 1.00 29.37 117 PRO A C 1
ATOM 973 O O . PRO A 1 119 ? 14.701 -9.014 16.663 1.00 28.61 117 PRO A O 1
ATOM 977 N N . ALA A 1 120 ? 14.318 -10.017 18.667 1.00 32.73 118 ALA A N 1
ATOM 978 C CA . ALA A 1 120 ? 12.831 -9.953 18.666 1.00 35.67 118 ALA A CA 1
ATOM 979 C C . ALA A 1 120 ? 12.357 -8.484 18.566 1.00 32.31 118 ALA A C 1
ATOM 980 O O . ALA A 1 120 ? 11.373 -8.219 17.901 1.00 34.26 118 ALA A O 1
ATOM 982 N N . SER A 1 121 ? 13.102 -7.581 19.197 1.00 31.44 119 SER A N 1
ATOM 983 C CA . SER A 1 121 ? 12.885 -6.115 19.244 1.00 31.99 119 SER A CA 1
ATOM 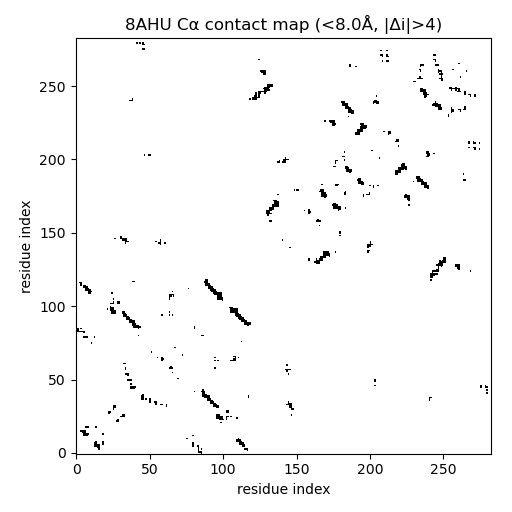984 C C . SER A 1 121 ? 13.353 -5.439 17.939 1.00 29.41 119 SER A C 1
ATOM 985 O O . SER A 1 121 ? 13.140 -4.250 17.817 1.00 27.41 119 SER A O 1
ATOM 988 N N . ALA A 1 122 ? 14.048 -6.108 17.025 1.00 25.46 120 ALA A N 1
ATOM 989 C CA . ALA A 1 122 ? 14.644 -5.430 15.843 1.00 25.27 120 ALA A CA 1
ATOM 990 C C . ALA A 1 122 ? 13.557 -4.694 15.053 1.00 24.12 120 ALA A C 1
ATOM 991 O O . ALA A 1 122 ? 12.551 -5.342 14.677 1.00 24.34 120 ALA A O 1
ATOM 993 N N . TRP A 1 123 ? 13.754 -3.412 14.792 1.00 22.61 121 TRP A N 1
ATOM 994 C CA . TRP A 1 123 ? 12.828 -2.603 13.939 1.00 22.09 121 TRP A CA 1
ATOM 995 C C . TRP A 1 123 ? 11.395 -2.690 14.468 1.00 22.75 121 TRP A C 1
ATOM 996 O O . TRP A 1 123 ? 10.463 -2.588 13.650 1.00 22.56 121 TRP A O 1
ATOM 1007 N N . GLU A 1 124 ? 11.244 -2.726 15.782 1.00 24.49 122 GLU A N 1
ATOM 1008 C CA . GLU A 1 124 ? 9.930 -2.632 16.458 1.00 26.56 122 GLU A CA 1
ATOM 1009 C C . GLU A 1 124 ? 9.188 -1.359 16.014 1.00 25.33 122 GLU A C 1
ATOM 1010 O O . GLU A 1 124 ? 7.915 -1.385 15.923 1.00 25.49 122 GLU A O 1
ATOM 1016 N N . PHE A 1 125 ? 9.899 -0.242 15.887 1.00 21.99 123 PHE A N 1
ATOM 1017 C CA . PHE A 1 125 ? 9.265 1.014 15.411 1.00 21.57 123 PHE A CA 1
ATOM 1018 C C . PHE A 1 125 ? 8.041 1.350 16.287 1.00 21.57 123 PHE A C 1
ATOM 1019 O O . PHE A 1 125 ? 6.931 1.609 15.778 1.00 21.32 123 PHE A O 1
ATOM 1027 N N . SER A 1 126 ? 8.267 1.435 17.582 1.00 22.37 124 SER A N 1
ATOM 1028 C CA . SER A 1 126 ? 7.246 1.883 18.563 1.00 23.84 124 SER A CA 1
ATOM 1029 C C . SER A 1 126 ? 6.769 3.304 18.209 1.00 23.85 124 SER A C 1
ATOM 1030 O O . SER A 1 126 ? 7.619 4.169 17.907 1.00 22.81 124 SER A O 1
ATOM 1033 N N . ALA A 1 127 ? 5.467 3.542 18.255 1.00 24.13 125 ALA A N 1
ATOM 1034 C CA . ALA A 1 127 ? 4.934 4.908 18.131 1.00 23.59 125 ALA A CA 1
ATOM 1035 C C . ALA A 1 127 ? 5.282 5.731 19.387 1.00 24.50 125 ALA A C 1
ATOM 1036 O O . ALA A 1 127 ? 5.228 6.973 19.326 1.00 24.48 125 ALA A O 1
ATOM 1038 N N . GLN A 1 128 ? 5.562 5.119 20.542 1.00 24.42 126 GLN A N 1
ATOM 1039 C CA . GLN A 1 128 ? 5.883 5.878 21.774 1.00 26.26 126 GLN A CA 1
ATOM 1040 C C . GLN A 1 128 ? 7.379 6.141 21.780 1.00 23.48 126 GLN A C 1
ATOM 1041 O O . GLN A 1 128 ? 8.163 5.194 21.734 1.00 23.65 126 GLN A O 1
ATOM 1047 N N . GLY A 1 129 ? 7.786 7.386 21.932 1.00 20.91 127 GLY A N 1
ATOM 1048 C CA . GLY A 1 129 ? 9.194 7.753 21.934 1.00 21.50 127 GLY A CA 1
ATOM 1049 C C . GLY A 1 129 ? 9.870 7.285 23.221 1.00 21.89 127 GLY A C 1
ATOM 1050 O O . GLY A 1 129 ? 9.214 7.289 24.302 1.00 22.82 127 GLY A O 1
ATOM 1051 N N . ILE A 1 130 ? 11.122 6.909 23.133 1.00 20.20 128 ILE A N 1
ATOM 1052 C CA . ILE A 1 130 ? 11.873 6.511 24.354 1.00 20.75 128 ILE A CA 1
ATOM 1053 C C . ILE A 1 130 ? 12.310 7.748 25.134 1.00 21.93 128 ILE A C 1
ATOM 1054 O O . ILE A 1 130 ? 12.408 8.826 24.555 1.00 22.05 128 ILE A O 1
ATOM 1059 N N . LYS A 1 131 ? 12.693 7.559 26.404 1.00 21.20 129 LYS A N 1
ATOM 1060 C CA . LYS A 1 131 ? 13.162 8.652 27.285 1.00 22.74 129 LYS A CA 1
ATOM 1061 C C . LYS A 1 131 ? 14.647 8.426 27.528 1.00 20.95 129 LYS A C 1
ATOM 1062 O O . LYS A 1 131 ? 14.985 7.288 27.922 1.00 20.62 129 LYS A O 1
ATOM 1068 N N . ILE A 1 132 ? 15.478 9.429 27.285 1.00 20.38 130 ILE A N 1
ATOM 1069 C CA . ILE A 1 132 ? 16.962 9.317 27.379 1.00 19.73 130 ILE A CA 1
ATOM 1070 C C . ILE A 1 132 ? 17.499 10.511 28.160 1.00 19.83 130 ILE A C 1
ATOM 1071 O O . ILE A 1 132 ? 16.802 11.513 28.260 1.00 20.78 130 ILE A O 1
ATOM 1076 N N . ILE A 1 133 ? 18.705 10.380 28.696 1.00 20.71 131 ILE A N 1
ATOM 1077 C CA . ILE A 1 133 ? 19.473 11.437 29.397 1.00 21.27 131 ILE A CA 1
ATOM 1078 C C . ILE A 1 133 ? 20.693 11.837 28.584 1.00 22.00 131 ILE A C 1
ATOM 1079 O O . ILE A 1 133 ? 21.220 11.018 27.858 1.00 22.46 131 ILE A O 1
ATOM 1084 N N . THR A 1 134 ? 21.163 13.068 28.740 1.00 22.12 132 THR A N 1
ATOM 1085 C CA . THR A 1 134 ? 22.479 13.490 28.213 1.00 22.87 132 THR A CA 1
ATOM 1086 C C . THR A 1 134 ? 23.555 13.059 29.212 1.00 23.15 132 THR A C 1
ATOM 1087 O O . THR A 1 134 ? 23.294 12.941 30.418 1.00 25.14 132 THR A O 1
ATOM 1091 N N . HIS A 1 135 ? 24.713 12.773 28.691 1.00 24.13 133 HIS A N 1
ATOM 1092 C CA . HIS A 1 135 ? 25.886 12.384 29.469 1.00 23.77 133 HIS A CA 1
ATOM 1093 C C . HIS A 1 135 ? 27.066 13.044 28.799 1.00 23.35 133 HIS A C 1
ATOM 1094 O O . HIS A 1 135 ? 27.361 12.801 27.644 1.00 20.97 133 HIS A O 1
ATOM 1101 N N . PRO A 1 136 ? 27.844 13.866 29.527 1.00 24.50 134 PRO A N 1
ATOM 1102 C CA . PRO A 1 136 ? 29.063 14.400 28.948 1.00 24.87 134 PRO A CA 1
ATOM 1103 C C . PRO A 1 136 ? 30.138 13.334 28.749 1.00 24.90 134 PRO A C 1
ATOM 1104 O O . PRO A 1 136 ? 30.559 12.731 29.720 1.00 25.85 134 PRO A O 1
ATOM 1108 N N . PHE A 1 137 ? 30.543 13.123 27.502 1.00 23.65 135 PHE A N 1
ATOM 1109 C CA . PHE A 1 137 ? 31.507 12.058 27.126 1.00 22.87 135 PHE A CA 1
ATOM 1110 C C . PHE A 1 137 ? 31.825 12.205 25.652 1.00 21.75 135 PHE A C 1
ATOM 1111 O O . PHE A 1 137 ? 30.868 12.549 24.888 1.00 21.78 135 PHE A O 1
ATOM 1119 N N . GLN A 1 138 ? 33.021 11.868 25.234 1.00 19.94 136 GLN A N 1
ATOM 1120 C CA . GLN A 1 138 ? 33.457 11.679 23.836 1.00 18.91 136 GLN A CA 1
ATOM 1121 C C . GLN A 1 138 ? 34.149 10.323 23.709 1.00 18.87 136 GLN A C 1
ATOM 1122 O O . GLN A 1 138 ? 35.249 10.089 24.321 1.00 19.41 136 GLN A O 1
ATOM 1128 N N . ARG A 1 139 ? 33.572 9.478 22.886 1.00 17.96 137 ARG A N 1
ATOM 1129 C CA . ARG A 1 139 ? 34.166 8.178 22.494 1.00 18.16 137 ARG A CA 1
ATOM 1130 C C . ARG A 1 139 ? 35.571 8.357 21.943 1.00 18.65 137 ARG A C 1
ATOM 1131 O O . ARG A 1 139 ? 35.816 9.267 21.116 1.00 18.82 137 ARG A O 1
ATOM 1139 N N . GLU A 1 140 ? 36.464 7.447 22.371 1.00 18.98 138 GLU A N 1
ATOM 1140 C CA . GLU A 1 140 ? 37.845 7.320 21.840 1.00 21.05 138 GLU A CA 1
ATOM 1141 C C . GLU A 1 140 ? 37.745 6.744 20.435 1.00 19.87 138 GLU A C 1
ATOM 1142 O O . GLU A 1 140 ? 36.924 5.791 20.250 1.00 18.56 138 GLU A O 1
ATOM 1148 N N . LEU A 1 141 ? 38.619 7.196 19.542 1.00 20.00 139 LEU A N 1
ATOM 1149 C CA . LEU A 1 141 ? 38.728 6.694 18.139 1.00 21.67 139 LEU A CA 1
ATOM 1150 C C . LEU A 1 141 ? 37.344 6.468 17.542 1.00 20.29 139 LEU A C 1
ATOM 1151 O O . LEU A 1 141 ? 36.981 5.343 17.099 1.00 19.38 139 LEU A O 1
ATOM 1156 N N . PRO A 1 142 ? 36.482 7.505 17.539 1.00 17.99 140 PRO A N 1
ATOM 1157 C CA . PRO A 1 142 ? 35.057 7.315 17.312 1.00 18.58 140 PRO A CA 1
ATOM 1158 C C . PRO A 1 142 ? 34.683 6.754 15.939 1.00 18.28 140 PRO A C 1
ATOM 1159 O O . PRO A 1 142 ? 33.657 6.114 15.898 1.00 19.33 140 PRO A O 1
ATOM 1163 N N . GLU A 1 143 ? 35.490 6.953 14.898 1.00 18.87 141 GLU A N 1
ATOM 1164 C CA . GLU A 1 143 ? 35.179 6.414 13.548 1.00 21.86 141 GLU A CA 1
ATOM 1165 C C . GLU A 1 143 ? 35.508 4.917 13.474 1.00 21.67 141 GLU A C 1
ATOM 1166 O O . GLU A 1 143 ? 35.073 4.257 12.482 1.00 24.17 141 GLU A O 1
ATOM 1172 N N . VAL A 1 144 ? 36.269 4.367 14.418 1.00 21.01 142 VAL A N 1
ATOM 1173 C CA . VAL A 1 144 ? 36.601 2.906 14.428 1.00 20.05 142 VAL A CA 1
ATOM 1174 C C . VAL A 1 144 ? 35.517 2.230 15.299 1.00 20.51 142 VAL A C 1
ATOM 1175 O O . VAL A 1 144 ? 35.183 2.699 16.414 1.00 18.07 142 VAL A O 1
ATOM 1179 N N . LYS A 1 145 ? 35.026 1.047 14.896 1.00 18.94 143 LYS A N 1
ATOM 1180 C CA A LYS A 1 145 ? 34.080 0.297 15.743 0.50 17.97 143 LYS A CA 1
ATOM 1181 C CA B LYS A 1 145 ? 34.080 0.297 15.743 0.50 17.95 143 LYS A CA 1
ATOM 1182 C C . LYS A 1 145 ? 34.890 -0.594 16.695 1.00 18.29 143 LYS A C 1
ATOM 1183 O O . LYS A 1 145 ? 34.987 -1.826 16.518 1.00 15.55 143 LYS A O 1
ATOM 1192 N N . THR A 1 146 ? 35.535 0.032 17.681 1.00 16.02 144 THR A N 1
ATOM 1193 C CA . THR A 1 146 ? 36.348 -0.732 18.637 1.00 15.76 144 THR A CA 1
ATOM 1194 C C . THR A 1 146 ? 35.402 -1.476 19.546 1.00 16.50 144 THR A C 1
ATOM 1195 O O . THR A 1 146 ? 34.194 -1.168 19.651 1.00 17.14 144 THR A O 1
ATOM 1199 N N . ILE A 1 147 ? 35.988 -2.406 20.308 1.00 15.36 145 ILE A N 1
ATOM 1200 C CA . ILE A 1 147 ? 35.188 -3.150 21.338 1.00 15.23 145 ILE A CA 1
ATOM 1201 C C . ILE A 1 147 ? 35.029 -2.348 22.608 1.00 16.63 145 ILE A C 1
ATOM 1202 O O . ILE A 1 147 ? 34.406 -2.884 23.500 1.00 22.52 145 ILE A O 1
ATOM 1207 N N . ASN A 1 148 ? 35.358 -1.073 22.684 1.00 16.02 146 ASN A N 1
ATOM 1208 C CA A ASN A 1 148 ? 35.387 -0.355 23.981 0.50 16.65 146 ASN A CA 1
ATOM 1209 C CA B ASN A 1 148 ? 35.413 -0.350 23.983 0.50 16.34 146 ASN A CA 1
ATOM 1210 C C . ASN A 1 148 ? 34.044 0.308 24.264 1.00 17.43 146 ASN A C 1
ATOM 1211 O O . ASN A 1 148 ? 33.808 1.438 23.765 1.00 18.43 146 ASN A O 1
ATOM 1220 N N . TYR A 1 149 ? 33.214 -0.304 25.102 1.00 18.81 147 TYR A N 1
ATOM 1221 C CA . TYR A 1 149 ? 31.867 0.201 25.544 1.00 19.12 147 TYR A CA 1
ATOM 1222 C C . TYR A 1 149 ? 31.848 0.416 27.050 1.00 19.08 147 TYR A C 1
ATOM 1223 O O . TYR A 1 149 ? 30.720 0.453 27.615 1.00 19.86 147 TYR A O 1
ATOM 1232 N N . SER A 1 150 ? 32.990 0.631 27.736 1.00 20.45 148 SER A N 1
ATOM 1233 C CA . SER A 1 150 ? 33.028 0.780 29.215 1.00 21.53 148 SER A CA 1
ATOM 1234 C C . SER A 1 150 ? 32.031 1.826 29.674 1.00 21.30 148 SER A C 1
ATOM 1235 O O . SER A 1 150 ? 31.285 1.602 30.608 1.00 19.39 148 SER A O 1
ATOM 1238 N N . THR A 1 151 ? 32.092 3.018 29.078 1.00 19.87 149 THR A N 1
ATOM 1239 C CA . THR A 1 151 ? 31.281 4.133 29.623 1.00 19.88 149 THR A CA 1
ATOM 1240 C C . THR A 1 151 ? 29.806 3.814 29.430 1.00 18.90 149 THR A C 1
ATOM 1241 O O . THR A 1 151 ? 29.003 4.020 30.363 1.00 19.47 149 THR A O 1
ATOM 1245 N N . GLY A 1 152 ? 29.444 3.354 28.235 1.00 18.74 150 GLY A N 1
ATOM 1246 C CA . GLY A 1 152 ? 28.052 3.008 27.953 1.00 18.05 150 GLY A CA 1
ATOM 1247 C C . GLY A 1 152 ? 27.530 1.950 28.907 1.00 17.43 150 GLY A C 1
ATOM 1248 O O . GLY A 1 152 ? 26.367 2.020 29.383 1.00 18.62 150 GLY A O 1
ATOM 1249 N N . ILE A 1 153 ? 28.346 0.942 29.190 1.00 15.71 151 ILE A N 1
ATOM 1250 C CA . ILE A 1 153 ? 27.870 -0.154 30.073 1.00 16.76 151 ILE A CA 1
ATOM 1251 C C . ILE A 1 153 ? 27.822 0.336 31.520 1.00 16.84 151 ILE A C 1
ATOM 1252 O O . ILE A 1 153 ? 26.904 -0.000 32.231 1.00 15.96 151 ILE A O 1
ATOM 1257 N N . ARG A 1 154 ? 28.854 1.060 31.937 1.00 16.96 152 ARG A N 1
ATOM 1258 C CA A ARG A 1 154 ? 28.914 1.575 33.319 0.50 17.90 152 ARG A CA 1
ATOM 1259 C CA B ARG A 1 154 ? 28.918 1.582 33.323 0.50 18.99 152 ARG A CA 1
ATOM 1260 C C . ARG A 1 154 ? 27.684 2.448 33.590 1.00 18.66 152 ARG A C 1
ATOM 1261 O O . ARG A 1 154 ? 27.198 2.454 34.753 1.00 19.89 152 ARG A O 1
ATOM 1276 N N . MET A 1 155 ? 27.233 3.180 32.572 1.00 18.12 153 MET A N 1
ATOM 1277 C CA . MET A 1 155 ? 26.066 4.091 32.749 1.00 20.63 153 MET A CA 1
ATOM 1278 C C . MET A 1 155 ? 24.727 3.376 32.821 1.00 21.05 153 MET A C 1
ATOM 1279 O O . MET A 1 155 ? 23.691 4.041 33.178 1.00 20.90 153 MET A O 1
ATOM 1284 N N . LEU A 1 156 ? 24.641 2.070 32.551 1.00 19.45 154 LEU A N 1
ATOM 1285 C CA . LEU A 1 156 ? 23.307 1.403 32.574 1.00 19.36 154 LEU A CA 1
ATOM 1286 C C . LEU A 1 156 ? 22.577 1.624 33.904 1.00 21.70 154 LEU A C 1
ATOM 1287 O O . LEU A 1 156 ? 21.349 1.892 33.876 1.00 21.75 154 LEU A O 1
ATOM 1292 N N . LYS A 1 157 ? 23.281 1.542 35.046 1.00 23.37 155 LYS A N 1
ATOM 1293 C CA . LYS A 1 157 ? 22.601 1.745 36.349 1.00 27.02 155 LYS A CA 1
ATOM 1294 C C . LYS A 1 157 ? 21.989 3.144 36.502 1.00 24.63 155 LYS A C 1
ATOM 1295 O O . LYS A 1 157 ? 20.846 3.228 36.942 1.00 25.65 155 LYS A O 1
ATOM 1301 N N . THR A 1 158 ? 22.765 4.170 36.192 1.00 25.74 156 THR A N 1
ATOM 1302 C CA . THR A 1 158 ? 22.440 5.612 36.277 1.00 25.68 156 THR A CA 1
ATOM 1303 C C . THR A 1 158 ? 21.285 5.922 35.317 1.00 25.88 156 THR A C 1
ATOM 1304 O O . THR A 1 158 ? 20.274 6.436 35.780 1.00 24.23 156 THR A O 1
ATOM 1308 N N . ILE A 1 159 ? 21.388 5.425 34.059 1.00 23.15 157 ILE A N 1
ATOM 1309 C CA . ILE A 1 159 ? 20.274 5.551 33.079 1.00 22.40 157 ILE A CA 1
ATOM 1310 C C . ILE A 1 159 ? 18.993 5.036 33.717 1.00 25.44 157 ILE A C 1
ATOM 1311 O O . ILE A 1 159 ? 17.943 5.823 33.777 1.00 24.58 157 ILE A O 1
ATOM 1316 N N . LYS A 1 160 ? 19.039 3.811 34.265 1.00 25.87 158 LYS A N 1
ATOM 1317 C CA . LYS A 1 160 ? 17.804 3.205 34.811 1.00 28.23 158 LYS A CA 1
ATOM 1318 C C . LYS A 1 160 ? 17.359 3.986 36.074 1.00 29.93 158 LYS A C 1
ATOM 1319 O O . LYS A 1 160 ? 16.144 4.333 36.147 1.00 31.73 158 LYS A O 1
ATOM 1325 N N . GLU A 1 161 ? 18.288 4.391 36.943 1.00 29.60 159 GLU A N 1
ATOM 1326 C CA . GLU A 1 161 ? 18.003 5.098 38.233 1.00 30.16 159 GLU A CA 1
ATOM 1327 C C . GLU A 1 161 ? 17.321 6.445 37.941 1.00 31.63 159 GLU A C 1
ATOM 1328 O O . GLU A 1 161 ? 16.523 6.867 38.774 1.00 32.17 159 GLU A O 1
ATOM 1330 N N . ARG A 1 162 ? 17.742 7.142 36.872 1.00 28.83 160 ARG A N 1
ATOM 1331 C CA . ARG A 1 162 ? 17.270 8.500 36.533 1.00 28.45 160 ARG A CA 1
ATOM 1332 C C . ARG A 1 162 ? 15.938 8.393 35.800 1.00 28.39 160 ARG A C 1
ATOM 1333 O O . ARG A 1 162 ? 15.383 9.480 35.520 1.00 29.04 160 ARG A O 1
ATOM 1341 N N . GLY A 1 163 ? 15.396 7.202 35.506 1.00 27.79 161 GLY A N 1
ATOM 1342 C CA . GLY A 1 163 ? 14.085 7.047 34.843 1.00 27.96 161 GLY A CA 1
ATOM 1343 C C . GLY A 1 163 ? 14.154 6.947 33.288 1.00 27.04 161 GLY A C 1
ATOM 1344 O O . GLY A 1 163 ? 13.114 6.969 32.624 1.00 30.09 161 GLY A O 1
ATOM 1345 N N . ALA A 1 164 ? 15.326 6.731 32.688 1.00 24.53 162 ALA A N 1
ATOM 1346 C CA . ALA A 1 164 ? 15.554 6.675 31.221 1.00 21.93 162 ALA A CA 1
ATOM 1347 C C . ALA A 1 164 ? 15.794 5.241 30.758 1.00 22.45 162 ALA A C 1
ATOM 1348 O O . ALA A 1 164 ? 15.953 4.308 31.600 1.00 23.62 162 ALA A O 1
ATOM 1350 N N . THR A 1 165 ? 15.882 5.004 29.442 1.00 20.90 163 THR A N 1
ATOM 1351 C CA . THR A 1 165 ? 16.259 3.693 28.894 1.00 20.24 163 THR A CA 1
ATOM 1352 C C . THR A 1 165 ? 17.472 3.810 27.969 1.00 20.15 163 THR A C 1
ATOM 1353 O O . THR A 1 165 ? 17.912 2.783 27.496 1.00 21.69 163 THR A O 1
ATOM 1357 N N . ASP A 1 166 ? 17.969 5.003 27.707 1.00 18.67 164 ASP A N 1
ATOM 1358 C CA . ASP A 1 166 ? 19.234 5.190 26.979 1.00 17.96 164 ASP A CA 1
ATOM 1359 C C . ASP A 1 166 ? 19.851 6.543 27.315 1.00 17.94 164 ASP A C 1
ATOM 1360 O O . ASP A 1 166 ? 19.294 7.310 28.132 1.00 19.22 164 ASP A O 1
ATOM 1365 N N . LEU A 1 167 ? 20.948 6.840 26.664 1.00 17.76 165 LEU A N 1
ATOM 1366 C CA . LEU A 1 167 ? 21.601 8.146 26.798 1.00 19.41 165 LEU A CA 1
ATOM 1367 C C . LEU A 1 167 ? 21.977 8.701 25.420 1.00 18.78 165 LEU A C 1
ATOM 1368 O O . LEU A 1 167 ? 21.886 8.008 24.413 1.00 18.21 165 LEU A O 1
ATOM 1373 N N . ILE A 1 168 ? 22.404 9.958 25.426 1.00 20.75 166 ILE A N 1
ATOM 1374 C CA . ILE A 1 168 ? 23.090 10.628 24.275 1.00 19.16 166 ILE A CA 1
ATOM 1375 C C . ILE A 1 168 ? 24.367 11.284 24.811 1.00 18.87 166 ILE A C 1
ATOM 1376 O O . ILE A 1 168 ? 24.286 12.013 25.791 1.00 22.51 166 ILE A O 1
ATOM 1381 N N . TYR A 1 169 ? 25.496 11.006 24.201 1.00 18.56 167 TYR A N 1
ATOM 1382 C CA . TYR A 1 169 ? 26.802 11.596 24.581 1.00 19.88 167 TYR A CA 1
ATOM 1383 C C . TYR A 1 169 ? 26.807 13.029 24.057 1.00 24.15 167 TYR A C 1
ATOM 1384 O O . TYR A 1 169 ? 26.483 13.193 22.843 1.00 24.34 167 TYR A O 1
ATOM 1393 N N . VAL A 1 170 ? 27.291 13.929 24.900 1.00 23.12 168 VAL A N 1
ATOM 1394 C CA . VAL A 1 170 ? 27.507 15.359 24.544 1.00 27.00 168 VAL A CA 1
ATOM 1395 C C . VAL A 1 170 ? 28.972 15.688 24.798 1.00 25.29 168 VAL A C 1
ATOM 1396 O O . VAL A 1 170 ? 29.409 15.633 25.934 1.00 25.18 168 VAL A O 1
ATOM 1400 N N . ASP A 1 171 ? 29.726 15.937 23.738 1.00 26.09 169 ASP A N 1
ATOM 1401 C CA . ASP A 1 171 ? 31.174 16.234 23.842 1.00 25.77 169 ASP A CA 1
ATOM 1402 C C . ASP A 1 171 ? 31.356 17.570 24.560 1.00 31.05 169 ASP A C 1
ATOM 1403 O O . ASP A 1 171 ? 30.819 18.641 24.108 1.00 29.50 169 ASP A O 1
ATOM 1408 N N . GLN A 1 172 ? 32.072 17.504 25.694 1.00 34.14 170 GLN A N 1
ATOM 1409 C CA . GLN A 1 172 ? 32.332 18.649 26.585 1.00 36.94 170 GLN A CA 1
ATOM 1410 C C . GLN A 1 172 ? 30.984 19.179 27.086 1.00 38.43 170 GLN A C 1
ATOM 1411 O O . GLN A 1 172 ? 30.946 20.310 27.374 1.00 34.42 170 GLN A O 1
ATOM 1417 N N . GLY A 1 173 ? 29.907 18.372 27.134 1.00 36.44 171 GLY A N 1
ATOM 1418 C CA . GLY A 1 173 ? 28.524 18.866 27.341 1.00 39.85 171 GLY A CA 1
ATOM 1419 C C . GLY A 1 173 ? 28.046 19.971 26.369 1.00 38.93 171 GLY A C 1
ATOM 1420 O O . GLY A 1 173 ? 26.973 20.514 26.640 1.00 42.43 171 GLY A O 1
ATOM 1421 N N . GLU A 1 174 ? 28.760 20.259 25.269 1.00 38.92 172 GLU A N 1
ATOM 1422 C CA . GLU A 1 174 ? 28.441 21.296 24.250 1.00 39.96 172 GLU A CA 1
ATOM 1423 C C . GLU A 1 174 ? 27.914 20.671 22.937 1.00 35.10 172 GLU A C 1
ATOM 1424 O O . GLU A 1 174 ? 27.009 21.249 22.344 1.00 31.85 172 GLU A O 1
ATOM 1430 N N . TRP A 1 175 ? 28.566 19.625 22.412 1.00 30.07 173 TRP A N 1
ATOM 1431 C CA . TRP A 1 175 ? 28.384 19.099 21.037 1.00 27.00 173 TRP A CA 1
ATOM 1432 C C . TRP A 1 175 ? 27.725 17.725 21.108 1.00 26.90 173 TRP A C 1
ATOM 1433 O O . TRP A 1 175 ? 28.352 16.776 21.555 1.00 26.39 173 TRP A O 1
ATOM 1444 N N . ILE A 1 176 ? 26.536 17.610 20.527 1.00 23.28 174 ILE A N 1
ATOM 1445 C CA . ILE A 1 176 ? 25.798 16.349 20.348 1.00 23.56 174 ILE A CA 1
ATOM 1446 C C . ILE A 1 176 ? 26.514 15.446 19.359 1.00 24.53 174 ILE A C 1
ATOM 1447 O O . ILE A 1 176 ? 26.841 15.874 18.241 1.00 26.84 174 ILE A O 1
ATOM 1452 N N . ARG A 1 177 ? 26.719 14.201 19.790 1.00 21.84 175 ARG A N 1
ATOM 1453 C CA . ARG A 1 177 ? 27.416 13.161 19.003 1.00 23.84 175 ARG A CA 1
ATOM 1454 C C . ARG A 1 177 ? 26.473 12.006 18.676 1.00 21.30 175 ARG A C 1
ATOM 1455 O O . ARG A 1 177 ? 25.874 11.998 17.567 1.00 19.85 175 ARG A O 1
ATOM 1463 N N . GLU A 1 178 ? 26.368 11.027 19.583 1.00 21.80 176 GLU A N 1
ATOM 1464 C CA . GLU A 1 178 ? 25.745 9.706 19.338 1.00 20.96 176 GLU A CA 1
ATOM 1465 C C . GLU A 1 178 ? 25.457 9.066 20.697 1.00 21.26 176 GLU A C 1
ATOM 1466 O O . GLU A 1 178 ? 25.985 9.622 21.712 1.00 20.71 176 GLU A O 1
ATOM 1472 N N . SER A 1 179 ? 24.656 8.018 20.755 1.00 18.83 177 SER A N 1
ATOM 1473 C CA A SER A 1 179 ? 24.499 7.184 21.972 0.50 18.87 177 SER A CA 1
ATOM 1474 C CA B SER A 1 179 ? 24.495 7.192 21.964 0.50 19.90 177 SER A CA 1
ATOM 1475 C C . SER A 1 179 ? 25.692 6.219 22.013 1.00 19.94 177 SER A C 1
ATOM 1476 O O . SER A 1 179 ? 26.589 6.247 21.084 1.00 18.57 177 SER A O 1
ATOM 1481 N N . ALA A 1 180 ? 25.729 5.376 23.029 1.00 20.16 178 ALA A N 1
ATOM 1482 C CA . ALA A 1 180 ? 26.767 4.323 23.049 1.00 20.54 178 ALA A CA 1
ATOM 1483 C C . ALA A 1 180 ? 26.640 3.330 21.901 1.00 20.32 178 ALA A C 1
ATOM 1484 O O . ALA A 1 180 ? 27.653 2.797 21.500 1.00 19.40 178 ALA A O 1
ATOM 1486 N N . ARG A 1 181 ? 25.420 3.120 21.358 1.00 19.24 179 ARG A N 1
ATOM 1487 C CA A ARG A 1 181 ? 25.238 2.089 20.311 0.65 19.47 179 ARG A CA 1
ATOM 1488 C CA B ARG A 1 181 ? 25.059 2.009 20.446 0.35 18.87 179 ARG A CA 1
ATOM 1489 C C . ARG A 1 181 ? 24.287 2.540 19.209 1.00 18.45 179 ARG A C 1
ATOM 1490 O O . ARG A 1 181 ? 23.822 1.686 18.467 1.00 18.19 179 ARG A O 1
ATOM 1505 N N . SER A 1 182 ? 24.147 3.850 19.017 1.00 16.89 180 SER A N 1
ATOM 1506 C CA . SER A 1 182 ? 23.212 4.392 17.971 1.00 16.52 180 SER A CA 1
ATOM 1507 C C . SER A 1 182 ? 23.718 5.740 17.491 1.00 15.17 180 SER A C 1
ATOM 1508 O O . SER A 1 182 ? 24.233 6.523 18.319 1.00 16.36 180 SER A O 1
ATOM 1511 N N . ASN A 1 183 ? 23.467 6.080 16.237 1.00 15.52 181 ASN A N 1
ATOM 1512 C CA . ASN A 1 183 ? 23.612 7.461 15.743 1.00 15.96 181 ASN A CA 1
ATOM 1513 C C . ASN A 1 183 ? 22.324 8.214 16.064 1.00 15.69 181 ASN A C 1
ATOM 1514 O O . ASN A 1 183 ? 21.328 7.619 16.396 1.00 16.50 181 ASN A O 1
ATOM 1519 N N . PHE A 1 184 ? 22.419 9.515 16.092 1.00 16.24 182 PHE A N 1
ATOM 1520 C CA . PHE A 1 184 ? 21.395 10.431 16.642 1.00 16.34 182 PHE A CA 1
ATOM 1521 C C . PHE A 1 184 ? 21.080 11.494 15.607 1.00 16.41 182 PHE A C 1
ATOM 1522 O O . PHE A 1 184 ? 21.997 12.053 14.967 1.00 16.42 182 PHE A O 1
ATOM 1530 N N . PHE A 1 185 ? 19.783 11.721 15.420 1.00 15.64 183 PHE A N 1
ATOM 1531 C CA . PHE A 1 185 ? 19.291 12.726 14.468 1.00 16.23 183 PHE A CA 1
ATOM 1532 C C . PHE A 1 185 ? 18.267 13.633 15.108 1.00 16.78 183 PHE A C 1
ATOM 1533 O O . PHE A 1 185 ? 17.496 13.193 15.954 1.00 16.96 183 PHE A O 1
ATOM 1541 N N . LEU A 1 186 ? 18.199 14.852 14.590 1.00 17.57 184 LEU A N 1
ATOM 1542 C CA . LEU A 1 186 ? 17.095 15.801 14.909 1.00 17.27 184 LEU A CA 1
ATOM 1543 C C . LEU A 1 186 ? 16.326 16.100 13.623 1.00 16.73 184 LEU A C 1
ATOM 1544 O O . LEU A 1 186 ? 16.894 16.099 12.492 1.00 17.34 184 LEU A O 1
ATOM 1549 N N . VAL A 1 187 ? 15.075 16.490 13.800 1.00 16.51 185 VAL A N 1
ATOM 1550 C CA . VAL A 1 187 ? 14.263 17.050 12.709 1.00 17.02 185 VAL A CA 1
ATOM 1551 C C . VAL A 1 187 ? 13.770 18.398 13.212 1.00 18.10 185 VAL A C 1
ATOM 1552 O O . VAL A 1 187 ? 13.066 18.459 14.272 1.00 17.98 185 VAL A O 1
ATOM 1556 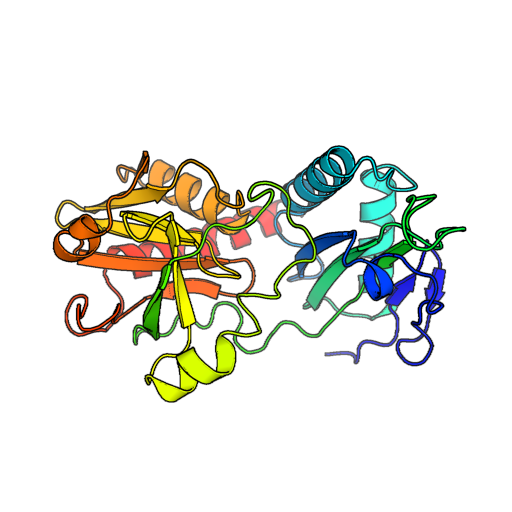N N . MET A 1 188 ? 14.086 19.409 12.438 1.00 18.98 186 MET A N 1
ATOM 1557 C CA . MET A 1 188 ? 13.700 20.797 12.822 1.00 21.40 186 MET A CA 1
ATOM 1558 C C . MET A 1 188 ? 12.250 21.055 12.400 1.00 21.75 186 MET A C 1
ATOM 1559 O O . MET A 1 188 ? 11.650 20.341 11.591 1.00 19.52 186 MET A O 1
ATOM 1564 N N . PRO A 1 189 ? 11.624 22.123 12.943 1.00 22.81 187 PRO A N 1
ATOM 1565 C CA . PRO A 1 189 ? 10.229 22.428 12.583 1.00 23.38 187 PRO A CA 1
ATOM 1566 C C . PRO A 1 189 ? 9.994 22.705 11.096 1.00 23.92 187 PRO A C 1
ATOM 1567 O O . PRO A 1 189 ? 8.887 22.427 10.619 1.00 24.44 187 PRO A O 1
ATOM 1571 N N . ASP A 1 190 ? 10.997 23.135 10.336 1.00 21.99 188 ASP A N 1
ATOM 1572 C CA . ASP A 1 190 ? 10.926 23.227 8.862 1.00 25.06 188 ASP A CA 1
ATOM 1573 C C . ASP A 1 190 ? 11.253 21.921 8.099 1.00 23.55 188 ASP A C 1
ATOM 1574 O O . ASP A 1 190 ? 11.367 21.947 6.857 1.00 21.80 188 ASP A O 1
ATOM 1579 N N . ASN A 1 191 ? 11.346 20.795 8.814 1.00 21.61 189 ASN A N 1
ATOM 1580 C CA . ASN A 1 191 ? 11.569 19.419 8.294 1.00 21.09 189 ASN A CA 1
ATOM 1581 C C . ASN A 1 191 ? 13.030 19.189 7.912 1.00 22.36 189 ASN A C 1
ATOM 1582 O O . ASN A 1 191 ? 13.287 18.133 7.301 1.00 24.18 189 ASN A O 1
ATOM 1587 N N . THR A 1 192 ? 13.967 20.105 8.187 1.00 20.93 190 THR A N 1
ATOM 1588 C CA . THR A 1 192 ? 15.415 19.822 7.981 1.00 20.21 190 THR A CA 1
ATOM 1589 C C . THR A 1 192 ? 15.848 18.736 8.967 1.00 19.67 190 THR A C 1
ATOM 1590 O O . THR A 1 192 ? 15.551 18.840 10.184 1.00 19.65 190 THR A O 1
ATOM 1594 N N . ILE A 1 193 ? 16.525 17.726 8.433 1.00 18.56 191 ILE A N 1
ATOM 1595 C CA . ILE A 1 193 ? 17.078 16.621 9.222 1.00 17.64 191 ILE A CA 1
ATOM 1596 C C . ILE A 1 193 ? 18.524 17.007 9.552 1.00 18.62 191 ILE A C 1
ATOM 1597 O O . ILE A 1 193 ? 19.278 17.458 8.626 1.00 18.32 191 ILE A O 1
ATOM 1602 N N . VAL A 1 194 ? 18.879 16.881 10.845 1.00 17.25 192 VAL A N 1
ATOM 1603 C CA . VAL A 1 194 ? 20.223 17.316 11.303 1.00 17.70 192 VAL A CA 1
ATOM 1604 C C . VAL A 1 194 ? 20.903 16.143 12.020 1.00 17.24 192 VAL A C 1
ATOM 1605 O O . VAL A 1 194 ? 20.254 15.468 12.844 1.00 18.12 192 VAL A O 1
ATOM 1609 N N . THR A 1 195 ? 22.164 15.920 11.706 1.00 16.09 193 THR A N 1
ATOM 1610 C CA . THR A 1 195 ? 22.965 14.878 12.399 1.00 16.77 193 THR A CA 1
ATOM 1611 C C . THR A 1 195 ? 24.435 15.264 12.397 1.00 17.50 193 THR A C 1
ATOM 1612 O O . THR A 1 195 ? 24.908 15.952 11.520 1.00 19.14 193 THR A O 1
ATOM 1616 N N . ALA A 1 196 ? 25.168 14.851 13.414 1.00 17.01 194 ALA A N 1
ATOM 1617 C CA . ALA A 1 196 ? 26.598 15.170 13.538 1.00 18.34 194 ALA A CA 1
ATOM 1618 C C . ALA A 1 196 ? 27.406 14.594 12.375 1.00 19.49 194 ALA A C 1
ATOM 1619 O O . ALA A 1 196 ? 27.104 13.483 11.904 1.00 19.84 194 ALA A O 1
ATOM 1621 N N . ASP A 1 197 ? 28.429 15.342 11.941 1.00 22.24 195 ASP A N 1
ATOM 1622 C CA . ASP A 1 197 ? 29.295 14.976 10.811 1.00 24.27 195 ASP A CA 1
ATOM 1623 C C . ASP A 1 197 ? 30.676 14.533 11.322 1.00 27.22 195 ASP A C 1
ATOM 1624 O O . ASP A 1 197 ? 31.440 14.172 10.473 1.00 34.42 195 ASP A O 1
ATOM 1629 N N . GLU A 1 198 ? 31.037 14.729 12.589 1.00 26.46 196 GLU A N 1
ATOM 1630 C CA . GLU A 1 198 ? 32.448 14.485 13.043 1.00 28.69 196 GLU A CA 1
ATOM 1631 C C . GLU A 1 198 ? 32.417 13.720 14.359 1.00 25.93 196 GLU A C 1
ATOM 1632 O O . GLU A 1 198 ? 31.522 13.978 15.182 1.00 23.33 196 GLU A O 1
ATOM 1638 N N . LYS A 1 199 ? 33.491 12.970 14.624 1.00 24.12 197 LYS A N 1
ATOM 1639 C CA . LYS A 1 199 ? 33.748 12.364 15.952 1.00 25.10 197 LYS A CA 1
ATOM 1640 C C . LYS A 1 199 ? 32.568 11.484 16.374 1.00 21.40 197 LYS A C 1
ATOM 1641 O O . LYS A 1 199 ? 32.277 11.349 17.582 1.00 21.10 197 LYS A O 1
ATOM 1647 N N . ILE A 1 200 ? 32.032 10.769 15.393 1.00 20.29 198 ILE A N 1
ATOM 1648 C CA . ILE A 1 200 ? 30.992 9.718 15.556 1.00 21.77 198 ILE A CA 1
ATOM 1649 C C . ILE A 1 200 ? 31.384 8.478 14.766 1.00 20.12 198 ILE A C 1
ATOM 1650 O O . ILE A 1 200 ? 32.178 8.536 13.828 1.00 21.04 198 ILE A O 1
ATOM 1655 N N . LEU A 1 201 ? 30.758 7.335 15.079 1.00 20.24 199 LEU A N 1
ATOM 1656 C CA . LEU A 1 201 ? 30.815 6.162 14.193 1.00 20.09 199 LEU A CA 1
ATOM 1657 C C . LEU A 1 201 ? 29.920 6.436 12.970 1.00 18.43 199 LEU A C 1
ATOM 1658 O O . LEU A 1 201 ? 28.800 6.893 13.154 1.00 17.89 199 LEU A O 1
ATOM 1663 N N . TRP A 1 202 ? 30.438 6.105 11.804 1.00 17.65 200 TRP A N 1
ATOM 1664 C CA . TRP A 1 202 ? 29.710 6.246 10.515 1.00 20.94 200 TRP A CA 1
ATOM 1665 C C . TRP A 1 202 ? 28.829 5.002 10.366 1.00 17.79 200 TRP A C 1
ATOM 1666 O O . TRP A 1 202 ? 29.230 4.041 9.704 1.00 16.96 200 TRP A O 1
ATOM 1677 N N . GLY A 1 203 ? 27.703 4.983 11.065 1.00 16.87 201 GLY A N 1
ATOM 1678 C CA . GLY A 1 203 ? 26.719 3.893 11.010 1.00 17.43 201 GLY A CA 1
ATOM 1679 C C . GLY A 1 203 ? 26.347 3.530 9.591 1.00 15.85 201 GLY A C 1
ATOM 1680 O O . GLY A 1 203 ? 26.117 4.418 8.768 1.00 16.50 201 GLY A O 1
ATOM 1681 N N . ILE A 1 204 ? 26.102 2.247 9.341 1.00 15.17 202 ILE A N 1
ATOM 1682 C CA . ILE A 1 204 ? 25.489 1.812 8.086 1.00 16.05 202 ILE A CA 1
ATOM 1683 C C . ILE A 1 204 ? 24.041 2.311 8.076 1.00 16.14 202 ILE A C 1
ATOM 1684 O O . ILE A 1 204 ? 23.533 2.712 7.013 1.00 17.33 202 ILE A O 1
ATOM 1689 N N . THR A 1 205 ? 23.320 2.202 9.182 1.00 14.50 203 THR A N 1
ATOM 1690 C CA . THR A 1 205 ? 21.891 2.594 9.186 1.00 14.70 203 THR A CA 1
ATOM 1691 C C . THR A 1 205 ? 21.811 4.089 8.934 1.00 14.74 203 THR A C 1
ATOM 1692 O O . THR A 1 205 ? 20.952 4.517 8.120 1.00 16.05 203 THR A O 1
ATOM 1696 N N . ARG A 1 206 ? 22.652 4.849 9.609 1.00 15.53 204 ARG A N 1
ATOM 1697 C CA . ARG A 1 206 ? 22.780 6.328 9.394 1.00 15.76 204 ARG A CA 1
ATOM 1698 C C . ARG A 1 206 ? 22.925 6.585 7.894 1.00 16.93 204 ARG A C 1
ATOM 1699 O O . ARG A 1 206 ? 22.286 7.516 7.355 1.00 16.07 204 ARG A O 1
ATOM 1707 N N . ARG A 1 207 ? 23.864 5.919 7.233 1.00 17.32 205 ARG A N 1
ATOM 1708 C CA . ARG A 1 207 ? 24.136 6.103 5.775 1.00 18.73 205 ARG A CA 1
ATOM 1709 C C . ARG A 1 207 ? 22.858 5.811 4.981 1.00 19.24 205 ARG A C 1
ATOM 1710 O O . ARG A 1 207 ? 22.469 6.637 4.144 1.00 19.15 205 ARG A O 1
ATOM 1718 N N . GLN A 1 208 ? 22.161 4.694 5.212 1.00 17.60 206 GLN A N 1
ATOM 1719 C CA . GLN A 1 208 ? 20.954 4.342 4.452 1.00 18.04 206 GLN A CA 1
ATOM 1720 C C . GLN A 1 208 ? 19.840 5.391 4.654 1.00 17.34 206 GLN A C 1
ATOM 1721 O O . GLN A 1 208 ? 19.087 5.695 3.708 1.00 16.84 206 GLN A O 1
ATOM 1727 N N . VAL A 1 209 ? 19.683 5.878 5.887 1.00 16.45 207 VAL A N 1
ATOM 1728 C CA . VAL A 1 209 ? 18.608 6.854 6.241 1.00 16.49 207 VAL A CA 1
ATOM 1729 C C . VAL A 1 209 ? 18.930 8.202 5.597 1.00 17.23 207 VAL A C 1
ATOM 1730 O O . VAL A 1 209 ? 18.026 8.812 5.033 1.00 17.05 207 VAL A O 1
ATOM 1734 N N . ILE A 1 210 ? 20.163 8.663 5.707 1.00 15.98 208 ILE A N 1
ATOM 1735 C CA . ILE A 1 210 ? 20.532 9.944 5.055 1.00 16.91 208 ILE A CA 1
ATOM 1736 C C . ILE A 1 210 ? 20.267 9.798 3.536 1.00 19.37 208 ILE A C 1
ATOM 1737 O O . ILE A 1 210 ? 19.605 10.731 2.938 1.00 17.88 208 ILE A O 1
ATOM 1742 N N . ASP A 1 211 ? 20.750 8.727 2.907 1.00 19.25 209 ASP A N 1
ATOM 1743 C CA . ASP A 1 211 ? 20.522 8.534 1.441 1.00 21.28 209 ASP A CA 1
ATOM 1744 C C . ASP A 1 211 ? 19.045 8.537 1.134 1.00 21.54 209 ASP A C 1
ATOM 1745 O O . ASP A 1 211 ? 18.637 9.244 0.145 1.00 21.67 209 ASP A O 1
ATOM 1750 N N . ALA A 1 212 ? 18.236 7.795 1.884 1.00 20.88 210 ALA A N 1
ATOM 1751 C CA . ALA A 1 212 ? 16.779 7.677 1.648 1.00 20.79 210 ALA A CA 1
ATOM 1752 C C . ALA A 1 212 ? 16.136 9.039 1.834 1.00 21.16 210 ALA A C 1
ATOM 1753 O O . ALA A 1 212 ? 15.282 9.434 1.010 1.00 20.88 210 ALA A O 1
ATOM 1755 N N . ALA A 1 213 ? 16.486 9.764 2.885 1.00 18.65 211 ALA A N 1
ATOM 1756 C CA . ALA A 1 213 ? 15.930 11.122 3.142 1.00 18.73 211 ALA A CA 1
ATOM 1757 C C . ALA A 1 213 ? 16.304 12.032 1.965 1.00 19.72 211 ALA A C 1
ATOM 1758 O O . ALA A 1 213 ? 15.429 12.793 1.526 1.00 20.85 211 ALA A O 1
ATOM 1760 N N . ARG A 1 214 ? 17.546 12.027 1.546 1.00 19.71 212 ARG A N 1
ATOM 1761 C CA . ARG A 1 214 ? 17.971 12.957 0.446 1.00 22.40 212 ARG A CA 1
ATOM 1762 C C . ARG A 1 214 ? 17.250 12.582 -0.834 1.00 26.34 212 ARG A C 1
ATOM 1763 O O . ARG A 1 214 ? 16.883 13.503 -1.595 1.00 24.76 212 ARG A O 1
ATOM 1771 N N . GLU A 1 215 ? 16.966 11.295 -1.077 1.00 25.71 213 GLU A N 1
ATOM 1772 C CA . GLU A 1 215 ? 16.281 10.839 -2.310 1.00 28.73 213 GLU A CA 1
ATOM 1773 C C . GLU A 1 215 ? 14.820 11.210 -2.272 1.00 29.16 213 GLU A C 1
ATOM 1774 O O . GLU A 1 215 ? 14.269 11.402 -3.355 1.00 33.47 213 GLU A O 1
ATOM 1780 N N . ALA A 1 216 ? 14.207 11.332 -1.120 1.00 25.16 214 ALA A N 1
ATOM 1781 C CA . ALA A 1 216 ? 12.828 11.773 -0.904 1.00 26.29 214 ALA A CA 1
ATOM 1782 C C . ALA A 1 216 ? 12.754 13.307 -0.977 1.00 24.62 214 ALA A C 1
ATOM 1783 O O . ALA A 1 216 ? 11.659 13.800 -0.866 1.00 31.47 214 ALA A O 1
ATOM 1785 N N . GLY A 1 217 ? 13.870 14.004 -1.106 1.00 23.41 215 GLY A N 1
ATOM 1786 C CA . GLY A 1 217 ? 14.002 15.481 -1.221 1.00 23.59 215 GLY A CA 1
ATOM 1787 C C . GLY A 1 217 ? 13.942 16.238 0.109 1.00 22.65 215 GLY A C 1
ATOM 1788 O O . GLY A 1 217 ? 13.813 17.464 0.114 1.00 21.10 215 GLY A O 1
ATOM 1789 N N . TYR A 1 218 ? 14.223 15.574 1.227 1.00 20.58 216 TYR A N 1
ATOM 1790 C CA . TYR A 1 218 ? 14.457 16.308 2.478 1.00 21.19 216 TYR A CA 1
ATOM 1791 C C . TYR A 1 218 ? 15.822 16.996 2.436 1.00 20.77 216 TYR A C 1
ATOM 1792 O O . TYR A 1 218 ? 16.749 16.497 1.846 1.00 24.41 216 TYR A O 1
ATOM 1801 N N . ALA A 1 219 ? 15.890 18.087 3.147 1.00 20.51 217 ALA A N 1
ATOM 1802 C CA . ALA A 1 219 ? 17.157 18.767 3.485 1.00 21.61 217 ALA A CA 1
ATOM 1803 C C . ALA A 1 219 ? 17.781 17.974 4.640 1.00 20.72 217 ALA A C 1
ATOM 1804 O O . ALA A 1 219 ? 17.078 17.709 5.639 1.00 20.57 217 ALA A O 1
ATOM 1806 N N . VAL A 1 220 ? 19.026 17.570 4.465 1.00 23.36 218 VAL A N 1
ATOM 1807 C CA . VAL A 1 220 ? 19.790 16.800 5.487 1.00 22.68 218 VAL A CA 1
ATOM 1808 C C . VAL A 1 220 ? 21.091 17.570 5.690 1.00 23.82 218 VAL A C 1
ATOM 1809 O O . VAL A 1 220 ? 21.862 17.717 4.724 1.00 27.75 218 VAL A O 1
ATOM 1813 N N . GLU A 1 221 ? 21.310 18.050 6.889 1.00 20.27 219 GLU A N 1
ATOM 1814 C CA . GLU A 1 221 ? 22.508 18.800 7.291 1.00 21.37 219 GLU A CA 1
ATOM 1815 C C . GLU A 1 221 ? 23.352 17.864 8.176 1.00 20.67 219 GLU A C 1
ATOM 1816 O O . GLU A 1 221 ? 22.863 17.478 9.258 1.00 19.97 219 GLU A O 1
ATOM 1822 N N . GLU A 1 222 ? 24.553 17.609 7.714 1.00 20.93 220 GLU A N 1
ATOM 1823 C CA . GLU A 1 222 ? 25.599 16.850 8.462 1.00 21.68 220 GLU A CA 1
ATOM 1824 C C . GLU A 1 222 ? 26.556 17.910 8.981 1.00 22.41 220 GLU A C 1
ATOM 1825 O O . GLU A 1 222 ? 27.312 18.475 8.191 1.00 22.22 220 GLU A O 1
ATOM 1831 N N . ARG A 1 223 ? 26.464 18.221 10.256 1.00 21.14 221 ARG A N 1
ATOM 1832 C CA . ARG A 1 223 ? 27.166 19.397 10.823 1.00 22.75 221 ARG A CA 1
ATOM 1833 C C . ARG A 1 223 ? 27.319 19.255 12.325 1.00 23.36 221 ARG A C 1
ATOM 1834 O O . ARG A 1 223 ? 26.649 18.389 12.929 1.00 22.98 221 ARG A O 1
ATOM 1842 N N . ARG A 1 224 ? 28.107 20.128 12.939 1.00 23.52 222 ARG A N 1
ATOM 1843 C CA . ARG A 1 224 ? 28.128 20.210 14.410 1.00 25.49 222 ARG A CA 1
ATOM 1844 C C . ARG A 1 224 ? 26.742 20.590 14.912 1.00 24.69 222 ARG A C 1
ATOM 1845 O O . ARG A 1 224 ? 26.101 21.496 14.290 1.00 24.18 222 ARG A O 1
ATOM 1849 N N . ILE A 1 225 ? 26.314 20.008 16.029 1.00 22.32 223 ILE A N 1
ATOM 1850 C CA . ILE A 1 225 ? 25.019 20.274 16.701 1.00 21.89 223 ILE A CA 1
ATOM 1851 C C . ILE A 1 225 ? 25.261 20.765 18.108 1.00 23.69 223 ILE A C 1
ATOM 1852 O O . ILE A 1 225 ? 25.775 20.023 18.930 1.00 22.42 223 ILE A O 1
ATOM 1857 N N . HIS A 1 226 ? 24.928 21.995 18.408 1.00 23.10 224 HIS A N 1
ATOM 1858 C CA . HIS A 1 226 ? 25.069 22.531 19.759 1.00 25.94 224 HIS A CA 1
ATOM 1859 C C . HIS A 1 226 ? 23.950 21.947 20.626 1.00 24.11 224 HIS A C 1
ATOM 1860 O O . HIS A 1 226 ? 22.859 21.749 20.135 1.00 24.03 224 HIS A O 1
ATOM 1867 N N . ILE A 1 227 ? 24.224 21.675 21.891 1.00 25.45 225 ILE A N 1
ATOM 1868 C CA . ILE A 1 227 ? 23.205 21.185 22.877 1.00 26.91 225 ILE A CA 1
ATOM 1869 C C . ILE A 1 227 ? 21.934 22.046 22.897 1.00 27.77 225 ILE A C 1
ATOM 1870 O O . ILE A 1 227 ? 20.822 21.499 23.150 1.00 26.18 225 ILE A O 1
ATOM 1875 N N . THR A 1 228 ? 22.061 23.359 22.729 1.00 28.00 226 THR A N 1
ATOM 1876 C CA . THR A 1 228 ? 20.902 24.284 22.774 1.00 29.97 226 THR A CA 1
ATOM 1877 C C . THR A 1 228 ? 19.960 24.002 21.610 1.00 27.96 226 THR A C 1
ATOM 1878 O O . THR A 1 228 ? 18.812 24.341 21.752 1.00 27.67 226 THR A O 1
ATOM 1882 N N . GLU A 1 229 ? 20.408 23.305 20.555 1.00 26.55 227 GLU A N 1
ATOM 1883 C CA . GLU A 1 229 ? 19.519 22.950 19.419 1.00 27.03 227 GLU A CA 1
ATOM 1884 C C . GLU A 1 229 ? 18.497 21.882 19.798 1.00 25.91 227 GLU A C 1
ATOM 1885 O O . GLU A 1 229 ? 17.536 21.743 19.011 1.00 26.17 227 GLU A O 1
ATOM 1891 N N . LEU A 1 230 ? 18.664 21.170 20.912 1.00 28.17 228 LEU A N 1
ATOM 1892 C CA . LEU A 1 230 ? 17.614 20.226 21.384 1.00 29.60 228 LEU A CA 1
ATOM 1893 C C . LEU A 1 230 ? 16.318 21.003 21.596 1.00 31.89 228 LEU A C 1
ATOM 1894 O O . LEU A 1 230 ? 15.316 20.543 21.036 1.00 39.03 228 LEU A O 1
ATOM 1899 N N . ASP A 1 231 ? 16.389 22.272 22.020 1.00 30.90 229 ASP A N 1
ATOM 1900 C CA . ASP A 1 231 ? 15.185 23.127 22.256 1.00 34.30 229 ASP A CA 1
ATOM 1901 C C . ASP A 1 231 ? 14.592 23.699 20.964 1.00 34.00 229 ASP A C 1
ATOM 1902 O O . ASP A 1 231 ? 13.480 24.234 21.014 1.00 39.00 229 ASP A O 1
ATOM 1907 N N . GLN A 1 232 ? 15.241 23.545 19.819 1.00 30.68 230 GLN A N 1
ATOM 1908 C CA . GLN A 1 232 ? 14.779 24.052 18.528 1.00 29.59 230 GLN A CA 1
ATOM 1909 C C . GLN A 1 232 ? 14.141 22.925 17.717 1.00 28.11 230 GLN A C 1
ATOM 1910 O O . GLN A 1 232 ? 13.342 23.228 16.827 1.00 29.15 230 GLN A O 1
ATOM 1916 N N . ALA A 1 233 ? 14.484 21.661 17.991 1.00 24.19 231 ALA A N 1
ATOM 1917 C CA . ALA A 1 233 ? 14.022 20.547 17.123 1.00 21.64 231 ALA A CA 1
ATOM 1918 C C . ALA A 1 233 ? 12.570 20.160 17.441 1.00 20.59 231 ALA A C 1
ATOM 1919 O O . ALA A 1 233 ? 12.171 20.279 18.582 1.00 21.33 231 ALA A O 1
ATOM 1921 N N . ARG A 1 234 ? 11.840 19.665 16.442 1.00 20.48 232 ARG A N 1
ATOM 1922 C CA . ARG A 1 234 ? 10.515 19.066 16.594 1.00 20.35 232 ARG A CA 1
ATOM 1923 C C . ARG A 1 234 ? 10.635 17.607 16.995 1.00 20.16 232 ARG A C 1
ATOM 1924 O O . ARG A 1 234 ? 9.768 17.174 17.778 1.00 20.21 232 ARG A O 1
ATOM 1932 N N . GLU A 1 235 ? 11.573 16.869 16.371 1.00 19.68 233 GLU A N 1
ATOM 1933 C CA . GLU A 1 235 ? 11.704 15.412 16.520 1.00 18.44 233 GLU A CA 1
ATOM 1934 C C . GLU A 1 235 ? 13.153 15.078 16.848 1.00 17.85 233 GLU A C 1
ATOM 1935 O O . GLU A 1 235 ? 14.062 15.800 16.438 1.00 17.60 233 GLU A O 1
ATOM 1941 N N . ALA A 1 236 ? 13.329 13.908 17.422 1.00 17.34 234 ALA A N 1
ATOM 1942 C CA . ALA A 1 236 ? 14.636 13.275 17.620 1.00 17.03 234 ALA A CA 1
ATOM 1943 C C . ALA A 1 236 ? 14.500 11.774 17.422 1.00 16.78 234 ALA A C 1
ATOM 1944 O O . ALA A 1 236 ? 13.445 11.195 17.779 1.00 16.21 234 ALA A O 1
ATOM 1946 N N . PHE A 1 237 ? 15.545 11.181 16.854 1.00 15.36 235 PHE A N 1
ATOM 1947 C CA . PHE A 1 237 ? 15.515 9.715 16.676 1.00 15.65 235 PHE A CA 1
ATOM 1948 C C . PHE A 1 237 ? 16.926 9.157 16.702 1.00 15.52 235 PHE A C 1
ATOM 1949 O O . PHE A 1 237 ? 17.902 9.852 16.405 1.00 15.66 235 PHE A O 1
ATOM 1957 N N . PHE A 1 238 ? 16.944 7.859 16.956 1.00 15.31 236 PHE A N 1
ATOM 1958 C CA . PHE A 1 238 ? 18.150 7.020 16.893 1.00 15.87 236 PHE A CA 1
ATOM 1959 C C . PHE A 1 238 ? 18.151 6.174 15.627 1.00 16.29 236 PHE A C 1
ATOM 1960 O O . PHE A 1 238 ? 17.086 5.794 15.139 1.00 15.53 236 PHE A O 1
ATOM 1968 N N . THR A 1 239 ? 19.346 5.892 15.104 1.00 16.17 237 THR A N 1
ATOM 1969 C CA . THR A 1 239 ? 19.520 4.845 14.076 1.00 15.50 237 THR A CA 1
ATOM 1970 C C . THR A 1 239 ? 20.527 3.813 14.556 1.00 15.48 237 THR A C 1
ATOM 1971 O O . THR A 1 239 ? 21.621 4.171 15.084 1.00 15.36 237 THR A O 1
ATOM 1975 N N . SER A 1 240 ? 20.296 2.547 14.210 1.00 15.00 238 SER A N 1
ATOM 1976 C CA . SER A 1 240 ? 21.302 1.474 14.375 1.00 14.80 238 SER A CA 1
ATOM 1977 C C . SER A 1 240 ? 20.809 0.253 13.641 1.00 14.78 238 SER A C 1
ATOM 1978 O O . SER A 1 240 ? 19.611 0.168 13.347 1.00 14.01 238 SER A O 1
ATOM 1981 N N . THR A 1 241 ? 21.692 -0.708 13.493 1.00 13.77 239 THR A N 1
ATOM 1982 C CA . THR A 1 241 ? 21.367 -1.991 12.868 1.00 15.13 239 THR A CA 1
ATOM 1983 C C . THR A 1 241 ? 20.115 -2.597 13.503 1.00 15.09 239 THR A C 1
ATOM 1984 O O . THR A 1 241 ? 19.267 -3.080 12.747 1.00 17.00 239 THR A O 1
ATOM 1988 N N . ILE A 1 242 ? 20.000 -2.627 14.797 1.00 15.31 240 ILE A N 1
ATOM 1989 C CA . ILE A 1 242 ? 18.871 -3.285 15.483 1.00 18.12 240 ILE A CA 1
ATOM 1990 C C . ILE A 1 242 ? 17.680 -2.347 15.640 1.00 18.31 240 ILE A C 1
ATOM 1991 O O . ILE A 1 242 ? 16.534 -2.801 15.430 1.00 20.09 240 ILE A O 1
ATOM 1996 N N . LYS A 1 243 ? 17.913 -1.055 15.850 1.00 17.99 241 LYS A N 1
ATOM 1997 C CA . LYS A 1 243 ? 16.786 -0.105 16.041 1.00 19.25 241 LYS A CA 1
ATOM 1998 C C . LYS A 1 243 ? 16.098 0.212 14.705 1.00 18.15 241 LYS A C 1
ATOM 1999 O O . LYS A 1 243 ? 14.881 0.485 14.668 1.00 20.28 241 LYS A O 1
ATOM 2005 N N . GLY A 1 244 ? 16.826 0.152 13.615 1.00 17.30 242 GLY A N 1
ATOM 2006 C CA . GLY A 1 244 ? 16.424 0.839 12.393 1.00 16.48 242 GLY A CA 1
ATOM 2007 C C . GLY A 1 244 ? 16.377 2.332 12.669 1.00 16.35 242 GLY A C 1
ATOM 2008 O O . GLY A 1 244 ? 17.421 2.946 12.738 1.00 18.10 242 GLY A O 1
ATOM 2009 N N . VAL A 1 245 ? 15.170 2.890 12.683 1.00 15.92 243 VAL A N 1
ATOM 2010 C CA . VAL A 1 245 ? 14.878 4.254 13.115 1.00 14.47 243 VAL A CA 1
ATOM 2011 C C . VAL A 1 245 ? 13.987 4.173 14.350 1.00 15.16 243 VAL A C 1
ATOM 2012 O O . VAL A 1 245 ? 12.904 3.567 14.268 1.00 15.41 243 VAL A O 1
ATOM 2016 N N . MET A 1 246 ? 14.416 4.776 15.451 1.00 15.05 244 MET A N 1
ATOM 2017 C CA . MET A 1 246 ? 13.731 4.685 16.750 1.00 15.96 244 MET A CA 1
ATOM 2018 C C . MET A 1 246 ? 13.434 6.090 17.264 1.00 15.51 244 MET A C 1
ATOM 2019 O O . MET A 1 246 ? 14.346 6.897 17.539 1.00 15.64 244 MET A O 1
ATOM 2024 N N . ALA A 1 247 ? 12.164 6.367 17.429 1.00 16.60 245 ALA A N 1
ATOM 2025 C CA . ALA A 1 247 ? 11.654 7.659 17.939 1.00 17.69 245 ALA A CA 1
ATOM 2026 C C . ALA A 1 247 ? 12.136 7.891 19.363 1.00 17.67 245 ALA A C 1
ATOM 2027 O O . ALA A 1 247 ? 12.034 6.992 20.259 1.00 17.51 245 ALA A O 1
ATOM 2029 N N . ILE A 1 248 ? 12.611 9.100 19.636 1.00 17.11 246 ILE A N 1
ATOM 2030 C CA . ILE A 1 248 ? 12.955 9.579 21.001 1.00 17.62 246 ILE A CA 1
ATOM 2031 C C . ILE A 1 248 ? 11.889 10.565 21.458 1.00 18.35 246 ILE A C 1
ATOM 2032 O O . ILE A 1 248 ? 11.672 11.589 20.764 1.00 20.51 246 ILE A O 1
ATOM 2037 N N . GLY A 1 249 ? 11.189 10.275 22.539 1.00 19.10 247 GLY A N 1
ATOM 2038 C CA . GLY A 1 249 ? 10.095 11.143 23.034 1.00 20.90 247 GLY A CA 1
ATOM 2039 C C . GLY A 1 249 ? 10.553 12.182 24.023 1.00 24.30 247 GLY A C 1
ATOM 2040 O O . GLY A 1 249 ? 9.850 13.168 24.150 1.00 24.45 247 GLY A O 1
ATOM 2041 N N . GLN A 1 250 ? 11.653 11.974 24.757 1.00 23.06 248 GLN A N 1
ATOM 2042 C CA . GLN A 1 250 ? 12.116 12.918 25.794 1.00 23.35 248 GLN A CA 1
ATOM 2043 C C . GLN A 1 250 ? 13.629 12.836 25.926 1.00 22.05 248 GLN A C 1
ATOM 2044 O O . GLN A 1 250 ? 14.156 11.675 25.898 1.00 20.08 248 GLN A O 1
ATOM 2050 N N . ILE A 1 251 ? 14.314 13.993 26.054 1.00 21.69 249 ILE A N 1
ATOM 2051 C CA . ILE A 1 251 ? 15.771 14.084 26.339 1.00 21.90 249 ILE A CA 1
ATOM 2052 C C . ILE A 1 251 ? 15.926 15.012 27.538 1.00 24.56 249 ILE A C 1
ATOM 2053 O O . ILE A 1 251 ? 15.853 16.295 27.306 1.00 23.84 249 ILE A O 1
ATOM 2058 N N . ASP A 1 252 ? 16.219 14.429 28.706 1.00 24.84 250 ASP A N 1
ATOM 2059 C CA . ASP A 1 252 ? 16.213 15.210 29.974 1.00 25.93 250 ASP A CA 1
ATOM 2060 C C . ASP A 1 252 ? 14.756 15.646 30.178 1.00 26.73 250 ASP A C 1
ATOM 2061 O O . ASP A 1 252 ? 13.898 14.773 30.317 1.00 29.02 250 ASP A O 1
ATOM 2066 N N . ASP A 1 253 ? 14.435 16.897 30.446 1.00 32.11 251 ASP A N 1
ATOM 2067 C CA . ASP A 1 253 ? 12.982 17.214 30.638 1.00 32.75 251 ASP A CA 1
ATOM 2068 C C . ASP A 1 253 ? 12.460 17.848 29.329 1.00 34.40 251 ASP A C 1
ATOM 2069 O O . ASP A 1 253 ? 11.394 18.375 29.459 1.00 36.96 251 ASP A O 1
ATOM 2074 N N . ARG A 1 254 ? 13.246 17.929 28.219 1.00 31.89 252 ARG A N 1
ATOM 2075 C CA . ARG A 1 254 ? 12.729 18.358 26.870 1.00 29.76 252 ARG A CA 1
ATOM 2076 C C . ARG A 1 254 ? 11.862 17.211 26.360 1.00 31.90 252 ARG A C 1
ATOM 2077 O O . ARG A 1 254 ? 12.390 16.107 26.037 1.00 28.02 252 ARG A O 1
ATOM 2085 N N . VAL A 1 255 ? 10.561 17.450 26.234 1.00 33.49 253 VAL A N 1
ATOM 2086 C CA . VAL A 1 255 ? 9.607 16.475 25.656 1.00 31.02 253 VAL A CA 1
ATOM 2087 C C . VAL A 1 255 ? 9.330 16.851 24.190 1.00 29.21 253 VAL A C 1
ATOM 2088 O O . VAL A 1 255 ? 8.953 17.963 23.951 1.00 25.46 253 VAL A O 1
ATOM 2092 N N . PHE A 1 256 ? 9.592 15.948 23.229 1.00 25.25 254 PHE A N 1
ATOM 2093 C CA . PHE A 1 256 ? 9.404 16.221 21.778 1.00 24.43 254 PHE A CA 1
ATOM 2094 C C . PHE A 1 256 ? 7.950 15.985 21.410 1.00 24.76 254 PHE A C 1
ATOM 2095 O O . PHE A 1 256 ? 7.494 14.856 21.381 1.00 23.38 254 PHE A O 1
ATOM 2103 N N . GLY A 1 257 ? 7.217 17.059 21.055 1.00 24.11 255 GLY A N 1
ATOM 2104 C CA . GLY A 1 257 ? 5.827 16.840 20.696 1.00 24.75 255 GLY A CA 1
ATOM 2105 C C . GLY A 1 2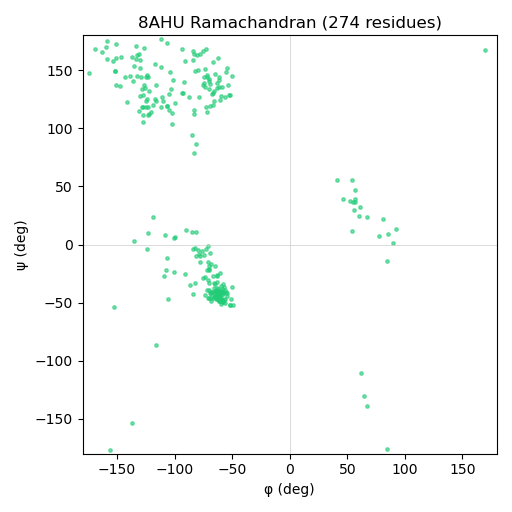57 ? 5.022 16.398 21.902 1.00 24.01 255 GLY A C 1
ATOM 2106 O O . GLY A 1 257 ? 5.277 16.945 22.966 1.00 28.94 255 GLY A O 1
ATOM 2107 N N . ASP A 1 258 ? 4.114 15.430 21.718 1.00 27.29 256 ASP A N 1
ATOM 2108 C CA . ASP A 1 258 ? 3.334 14.768 22.810 1.00 29.99 256 ASP A CA 1
ATOM 2109 C C . ASP A 1 258 ? 4.154 13.527 23.284 1.00 33.75 256 ASP A C 1
ATOM 2110 O O . ASP A 1 258 ? 3.529 12.689 23.965 1.00 33.31 256 ASP A O 1
ATOM 2115 N N . GLY A 1 259 ? 5.450 13.384 22.886 1.00 28.70 257 GLY A N 1
ATOM 2116 C CA . GLY A 1 259 ? 6.275 12.180 23.179 1.00 27.36 257 GLY A CA 1
ATOM 2117 C C . GLY A 1 259 ? 6.103 11.027 22.182 1.00 26.48 257 GLY A C 1
ATOM 2118 O O . GLY A 1 259 ? 6.912 10.067 22.309 1.00 24.99 257 GLY A O 1
ATOM 2119 N N . THR A 1 260 ? 5.075 11.017 21.325 1.00 23.91 258 THR A N 1
ATOM 2120 C CA . THR A 1 260 ? 4.836 9.988 20.297 1.00 23.17 258 THR A CA 1
ATOM 2121 C C . THR A 1 260 ? 5.671 10.344 19.043 1.00 22.07 258 THR A C 1
ATOM 2122 O O . THR A 1 260 ? 6.127 11.496 18.867 1.00 22.38 258 THR A O 1
ATOM 2126 N N . ILE A 1 261 ? 5.772 9.377 18.159 1.00 21.99 259 ILE A N 1
ATOM 2127 C CA . ILE A 1 261 ? 6.687 9.441 16.994 1.00 20.70 259 ILE A CA 1
ATOM 2128 C C . ILE A 1 261 ? 6.319 10.623 16.093 1.00 21.98 259 ILE A C 1
ATOM 2129 O O . ILE A 1 261 ? 5.130 10.889 15.831 1.00 22.33 259 ILE A O 1
ATOM 2134 N N . GLY A 1 262 ? 7.336 11.348 15.657 1.00 21.89 260 GLY A N 1
ATOM 2135 C CA . GLY A 1 262 ? 7.120 12.518 14.798 1.00 22.54 260 GLY A CA 1
ATOM 2136 C C . GLY A 1 262 ? 6.911 12.097 13.347 1.00 22.43 260 GLY A C 1
ATOM 2137 O O . GLY A 1 262 ? 7.157 10.942 12.953 1.00 19.16 260 GLY A O 1
ATOM 2138 N N . LYS A 1 263 ? 6.376 13.009 12.568 1.00 21.37 261 LYS A N 1
ATOM 2139 C CA . LYS A 1 263 ? 5.928 12.690 11.199 1.00 22.62 261 LYS A CA 1
ATOM 2140 C C . LYS A 1 263 ? 7.112 12.248 10.321 1.00 18.97 261 LYS A C 1
ATOM 2141 O O . LYS A 1 263 ? 7.012 11.277 9.632 1.00 19.87 261 LYS A O 1
ATOM 2147 N N . VAL A 1 264 ? 8.197 12.956 10.368 1.00 18.80 262 VAL A N 1
ATOM 2148 C CA . VAL A 1 264 ? 9.397 12.660 9.521 1.00 17.70 262 VAL A CA 1
ATOM 2149 C C . VAL A 1 264 ? 10.049 11.372 10.005 1.00 17.69 262 VAL A C 1
ATOM 2150 O O . VAL A 1 264 ? 10.382 10.564 9.167 1.00 17.77 262 VAL A O 1
ATOM 2154 N N . THR A 1 265 ? 10.109 11.159 11.313 1.00 17.52 263 THR A N 1
ATOM 2155 C CA . THR A 1 265 ? 10.747 9.953 11.872 1.00 16.92 263 THR A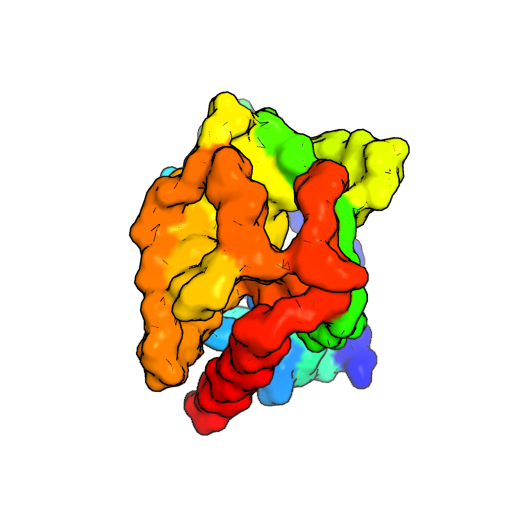 CA 1
ATOM 2156 C C . THR A 1 265 ? 9.962 8.731 11.329 1.00 17.43 263 THR A C 1
ATOM 2157 O O . THR A 1 265 ? 10.567 7.736 10.908 1.00 16.71 263 THR A O 1
ATOM 2161 N N . GLN A 1 266 ? 8.617 8.786 11.368 1.00 17.85 264 GLN A N 1
ATOM 2162 C CA . GLN A 1 266 ? 7.802 7.647 10.846 1.00 19.65 264 GLN A CA 1
ATOM 2163 C C . GLN A 1 266 ? 8.049 7.478 9.334 1.00 19.43 264 GLN A C 1
ATOM 2164 O O . GLN A 1 266 ? 8.207 6.373 8.870 1.00 17.86 264 GLN A O 1
ATOM 2170 N N . GLU A 1 267 ? 8.096 8.558 8.556 1.00 19.54 265 GLU A N 1
ATOM 2171 C CA . GLU A 1 267 ? 8.377 8.457 7.092 1.00 21.13 265 GLU A CA 1
ATOM 2172 C C . GLU A 1 267 ? 9.735 7.761 6.877 1.00 19.37 265 GLU A C 1
ATOM 2173 O O . GLU A 1 267 ? 9.882 6.910 5.983 1.00 20.10 265 GLU A O 1
ATOM 2179 N N . LEU A 1 268 ? 10.708 8.104 7.709 1.00 18.17 266 LEU A N 1
ATOM 2180 C CA . LEU A 1 268 ? 12.070 7.510 7.569 1.00 19.37 266 LEU A CA 1
ATOM 2181 C C . LEU A 1 268 ? 12.112 6.031 7.970 1.00 17.81 266 LEU A C 1
ATOM 2182 O O . LEU A 1 268 ? 12.882 5.306 7.379 1.00 17.24 266 LEU A O 1
ATOM 2187 N N . GLN A 1 269 ? 11.278 5.593 8.910 1.00 17.93 267 GLN A N 1
ATOM 2188 C CA . GLN A 1 269 ? 11.064 4.151 9.181 1.00 18.14 267 GLN A CA 1
ATOM 2189 C C . GLN A 1 269 ? 10.621 3.458 7.922 1.00 19.49 267 GLN A C 1
ATOM 2190 O O . GLN A 1 269 ? 11.249 2.470 7.580 1.00 20.62 267 GLN A O 1
ATOM 2196 N N . ASP A 1 270 ? 9.597 4.004 7.240 1.00 20.33 268 ASP A N 1
ATOM 2197 C CA . ASP A 1 270 ? 9.146 3.383 5.957 1.00 20.44 268 ASP A CA 1
ATOM 2198 C C . ASP A 1 270 ? 10.246 3.442 4.895 1.00 20.03 268 ASP A C 1
ATOM 2199 O O . ASP A 1 270 ? 10.454 2.417 4.241 1.00 20.02 268 ASP A O 1
ATOM 2204 N N . LEU A 1 271 ? 10.975 4.537 4.784 1.00 18.23 269 LEU A N 1
ATOM 2205 C CA . LEU A 1 271 ? 12.037 4.618 3.774 1.00 19.98 269 LEU A CA 1
ATOM 2206 C C . LEU A 1 271 ? 13.147 3.615 4.088 1.00 19.41 269 LEU A C 1
ATOM 2207 O O . LEU A 1 271 ? 13.707 3.098 3.186 1.00 19.34 269 LEU A O 1
ATOM 2212 N N . PHE A 1 272 ? 13.529 3.472 5.347 1.00 18.08 270 PHE A N 1
ATOM 2213 C CA . PHE A 1 272 ? 14.589 2.512 5.720 1.00 18.28 270 PHE A CA 1
ATOM 2214 C C . PHE A 1 272 ? 14.168 1.093 5.300 1.00 18.31 270 PHE A C 1
ATOM 2215 O O . PHE A 1 272 ? 14.946 0.359 4.726 1.00 19.15 270 PHE A O 1
ATOM 2223 N N . VAL A 1 273 ? 12.936 0.702 5.640 1.00 18.71 271 VAL A N 1
ATOM 2224 C CA . VAL A 1 273 ? 12.351 -0.611 5.237 1.00 21.61 271 VAL A CA 1
ATOM 2225 C C . VAL A 1 273 ? 12.400 -0.725 3.699 1.00 21.22 271 VAL A C 1
ATOM 2226 O O . VAL A 1 273 ? 12.745 -1.826 3.249 1.00 20.37 271 VAL A O 1
ATOM 2230 N N . GLY A 1 274 ? 12.138 0.348 2.972 1.00 20.64 272 GLY A N 1
ATOM 2231 C CA . GLY A 1 274 ? 12.322 0.362 1.502 1.00 20.35 272 GLY A CA 1
ATOM 2232 C C . GLY A 1 274 ? 13.760 0.087 1.075 1.00 20.20 272 GLY A C 1
ATOM 2233 O O . GLY A 1 274 ? 13.927 -0.625 0.053 1.00 22.04 272 GLY A O 1
ATOM 2234 N N . LYS A 1 275 ? 14.766 0.666 1.759 1.00 18.78 273 LYS A N 1
ATOM 2235 C CA . LYS A 1 275 ? 16.190 0.396 1.449 1.00 18.56 273 LYS A CA 1
ATOM 2236 C C . LYS A 1 275 ? 16.516 -1.095 1.637 1.00 18.22 273 LYS A C 1
ATOM 2237 O O . LYS A 1 275 ? 17.272 -1.657 0.832 1.00 18.30 273 LYS A O 1
ATOM 2243 N N . VAL A 1 276 ? 16.007 -1.698 2.692 1.00 17.98 274 VAL A N 1
ATOM 2244 C CA . VAL A 1 276 ? 16.185 -3.142 3.020 1.00 18.88 274 VAL A CA 1
ATOM 2245 C C . VAL A 1 276 ? 15.516 -3.964 1.914 1.00 19.96 274 VAL A C 1
ATOM 2246 O O . VAL A 1 276 ? 16.170 -4.856 1.384 1.00 20.45 274 VAL A O 1
ATOM 2250 N N . LYS A 1 277 ? 14.290 -3.598 1.549 1.00 19.38 275 LYS A N 1
ATOM 2251 C CA . LYS A 1 277 ? 13.578 -4.402 0.521 1.00 22.31 275 LYS A CA 1
ATOM 2252 C C . LYS A 1 277 ? 14.358 -4.308 -0.801 1.00 21.64 275 LYS A C 1
ATOM 2253 O O . LYS A 1 277 ? 14.500 -5.357 -1.494 1.00 21.63 275 LYS A O 1
ATOM 2259 N N . ALA A 1 278 ? 14.874 -3.119 -1.124 1.00 21.82 276 ALA A N 1
ATOM 2260 C CA . ALA A 1 278 ? 15.609 -2.900 -2.378 1.00 21.69 276 ALA A CA 1
ATOM 2261 C C . ALA A 1 278 ? 16.883 -3.734 -2.354 1.00 23.24 276 ALA A C 1
ATOM 2262 O O . ALA A 1 278 ? 17.242 -4.328 -3.378 1.00 24.36 276 ALA A O 1
ATOM 2264 N N . TYR A 1 279 ? 17.609 -3.738 -1.235 1.00 20.37 277 TYR A N 1
ATOM 2265 C CA . TYR A 1 279 ? 18.849 -4.525 -1.105 1.00 19.83 277 TYR A CA 1
ATOM 2266 C C . TYR A 1 279 ? 18.535 -6.006 -1.346 1.00 19.97 277 TYR A C 1
ATOM 2267 O O . TYR A 1 279 ? 19.318 -6.672 -2.070 1.00 21.57 277 TYR A O 1
ATOM 2276 N N . LEU A 1 280 ? 17.482 -6.537 -0.715 1.00 19.97 278 LEU A N 1
ATOM 2277 C CA . LEU A 1 280 ? 17.178 -7.991 -0.768 1.00 20.71 278 LEU A CA 1
ATOM 2278 C C . LEU A 1 280 ? 16.790 -8.356 -2.232 1.00 23.75 278 LEU A C 1
ATOM 2279 O O . LEU A 1 280 ? 17.157 -9.466 -2.669 1.00 25.61 278 LEU A O 1
ATOM 2284 N N . GLU A 1 281 ? 16.254 -7.401 -2.984 1.00 25.79 279 GLU A N 1
ATOM 2285 C CA . GLU A 1 281 ? 15.925 -7.610 -4.443 1.00 29.55 279 GLU A CA 1
ATOM 2286 C C . GLU A 1 281 ? 17.200 -7.714 -5.298 1.00 30.07 279 GLU A C 1
ATOM 2287 O O . GLU A 1 281 ? 17.109 -8.392 -6.308 1.00 30.89 279 GLU A O 1
ATOM 2293 N N . THR A 1 282 ? 18.361 -7.218 -4.863 1.00 29.94 280 THR A N 1
ATOM 2294 C CA . THR A 1 282 ? 19.679 -7.420 -5.517 1.00 30.40 280 THR A CA 1
ATOM 2295 C C . THR A 1 282 ? 20.336 -8.750 -5.100 1.00 32.98 280 THR A C 1
ATOM 2296 O O . THR A 1 282 ? 21.407 -9.010 -5.599 1.00 35.60 280 THR A O 1
ATOM 2300 N N . CYS A 1 283 ? 19.787 -9.555 -4.183 1.00 34.50 281 CYS A N 1
ATOM 2301 C CA . CYS A 1 283 ? 20.477 -10.765 -3.642 1.00 35.70 281 CYS A CA 1
ATOM 2302 C C . CYS A 1 283 ? 19.986 -12.048 -4.299 1.00 38.59 281 CYS A C 1
ATOM 2303 O O . CYS A 1 283 ? 18.982 -12.019 -4.980 1.00 44.06 281 CYS A O 1
#

Solvent-accessible surface area: 13641 Å² total; per-residue (Å²): 133,76,138,23,94,68,29,10,25,70,36,78,99,30,48,52,142,89,30,99,38,117,104,32,0,0,26,97,88,140,41,59,1,0,23,0,26,0,3,0,74,88,19,44,0,4,14,0,61,59,6,0,48,13,0,58,143,3,2,61,98,16,194,7,146,14,79,47,93,68,74,50,0,78,138,13,0,65,48,5,6,147,31,0,117,19,146,62,0,0,0,74,0,18,0,1,0,0,95,9,111,88,14,152,70,55,61,129,17,9,0,24,0,46,1,60,103,45,32,116,70,20,34,122,52,49,63,106,8,38,115,3,15,32,38,90,65,52,29,129,73,22,104,4,21,18,48,73,42,79,34,8,114,196,8,99,169,40,10,169,90,156,53,10,106,27,1,0,4,3,12,145,33,77,72,1,23,8,1,18,183,6,8,1,0,0,0,27,88,110,67,16,1,1,2,2,46,100,97,2,20,94,9,12,4,1,84,16,1,0,45,4,0,106,123,59,68,49,58,17,73,52,71,92,1,49,46,87,24,12,114,101,3,74,5,2,0,0,1,19,24,56,39,0,0,54,4,6,4,41,3,67,130,56,70,6,62,121,7,63,36,20,153,2,1,73,50,1,8,88,58,5,65,35,46,9,130,54,42,23,135,110,77

Radius of gyration: 19.42 Å; Cα contacts (8 Å, |Δi|>4): 623; chains: 1; bounding box: 50×50×44 Å

Nearest PDB structures (foldseek):
  8ahu-assembly1_A  TM=1.004E+00  e=8.599E-66  Haliscomenobacter hydrossis
  8rai-assembly1_A  TM=1.002E+00  e=7.808E-63  Haliscomenobacter hydrossis DSM 1100
  8yrv-assembly1_A-2  TM=9.999E-01  e=4.219E-62  Haliscomenobacter hydrossis DSM 1100
  5cm0-assembly1_A-2  TM=9.146E-01  e=3.759E-28  Geoglobus acetivorans
  1wrv-assembly1_C  TM=8.933E-01  e=1.041E-25  Thermus thermophilus

Sequence (283 aa):
GHMIKYYNINGQQVPVVENATLHVSDLSILRGYGIFDYFLAREGHPLFLDDYLNRFYRSAAELYLEIPFDKAELRRQIYALLQANEVREAGIRLVLTGGYSPDGYTPVNPNLLIMMMYDLPASAWEFSAQGIKIITHPFQRELPEVKKTINNYSTGIRRMLKTIKERGATDLIYVDQGEWIRESSARRSNFFLVMPDNTIVTADEKILWGITRRQVIDAAREAGYAVEERRIHITELDQAREAFFTSTIKGVMAIGQIDDRVFGDGTIGKVTQELQDLFVGKVKAYLETC

B-factor: mean 23.93, std 8.25, range [12.61, 66.42]

Organism: Haliscomenobacter hydrossis (strain ATCC 27775 / DSM 1100 / LMG 10767 / O) (NCBI:txid760192)